Protein 1QR0 (pdb70)

Radius of gyration: 18.94 Å; Cα contacts (8 Å, |Δi|>4): 381; chains: 1; bounding box: 32×64×42 Å

InterPro domains:
  IPR004568 Phosphopantetheine-protein transferase domain [TIGR00556] (101-224)
  IPR008278 4'-phosphopantetheinyl transferase domain [PF01648] (103-205)
  IPR037143 4'-phosphopantetheinyl transferase domain superfamily [G3DSA:3.90.470.20] (15-219)
  IPR037143 4'-phosphopantetheinyl transferase domain superfamily [G3DSA:3.90.470.20] (104-206)
  IPR037143 4'-phosphopantetheinyl transferase domain superfamily [SSF56214] (1-96)
  IPR037143 4'-phosphopantetheinyl transferase domain superfamily [SSF56214] (102-223)
  IPR050559 Phosphopantetheinyl Transferase Superfamily [PTHR12215] (10-209)
  IPR055066 4'-phosphopantetheinyl transferase, N-terminal [PF22624] (14-98)

Secondary structure (DSSP, 8-state):
-EEEEEE-SSPPPHHHHHHHHTTS-HHHHHHHHH-SSHHHHHHHHHHHHHHHHHHHHHTT--GGG---EE-TTS-EE-TT-TT-EEEEEEETTEEEEEEESS--EEEEEE-----HHHHSSSS-HHHHHHHHHS-HHHHHHHHHHHHHHHHHHHHHH-STTS--SS--EEEE-GGG-EEEE-S-TTS--EEEEE-S-TTEEEEEEESSS---SSPEE--HHHHH----

CATH classification: 3.90.470.20 (+1 more: 3.90.470.20)

B-factor: mean 29.22, std 15.48, range [8.04, 88.42]

Foldseek 3Di:
DAKAKEFCPDAQDPVLLVLLLVQDDPVLVVVLVPDPDNVVSRLSSVLLLVLLLVVCVVVVHFSSPFDWDADDLGQIDGVVCLQFEKEWEDEDRMIMMDTGSAQKFKYKYQFDDDDCVCLVVVADVVLNVVLVVDDPVCNRVSVQQVVRQSRRVQSRVSPHDDPPPVQWDWDADPPRDTDIDPRDPVQDKDKDWDDDDVSMTMMMIGSDPDDDPDHHYDYSVNSSDGND

Organism: Bacillus subtilis (strain 168) (NCBI:txid224308)

GO terms:
  GO:1900192 positive regulation of single-species biofilm formation (P, IMP)
  GO:0008897 holo-[acyl-carrier-protein] synthase activity (F, EXP)

Nearest PDB structures (foldseek):
  1qr0-assembly1_A  TM=1.004E+00  e=8.389E-51  Bacillus subtilis
  2cg5-assembly1_A  TM=8.225E-01  e=5.613E-16  Homo sapiens
  2c43-assembly1_A  TM=7.945E-01  e=7.626E-16  Homo sapiens
  2byd-assembly1_A  TM=7.833E-01  e=2.444E-15  Homo sapiens
  7r49-assembly3_C  TM=5.606E-01  e=2.341E-03  Lactiplantibacillus plantarum subsp. plantarum NC8

Structure (mmCIF, N/CA/C/O backbone):
data_1QR0
#
_entry.id   1QR0
#
_cell.length_a   65.3
_cell.length_b   65.3
_cell.length_c   150.3
_cell.angle_alpha   90
_cell.angle_beta   90
_cell.angle_gamma   90
#
_symmetry.space_group_name_H-M   'P 43 21 2'
#
loop_
_entity.id
_entity.type
_entity.pdbx_description
1 polymer "4'-PHOSPHOPANTETHEINYL TRANSFERASE SFP"
2 non-polymer 'MAGNESIUM ION'
3 non-polymer 'COENZYME A'
4 water water
#
loop_
_atom_site.group_PDB
_atom_site.id
_atom_site.type_symbol
_atom_site.label_atom_id
_atom_site.label_alt_id
_atom_site.label_comp_id
_atom_site.label_asym_id
_atom_site.label_entity_id
_atom_site.label_seq_id
_atom_site.pdbx_PDB_ins_code
_atom_site.Cartn_x
_atom_site.Cartn_y
_atom_site.Cartn_z
_atom_site.occupancy
_atom_site.B_iso_or_equiv
_atom_site.auth_seq_id
_atom_site.auth_comp_id
_atom_site.auth_asym_id
_atom_site.auth_atom_id
_atom_site.pdbx_PDB_model_num
ATOM 1 N N . MET A 1 1 ? 38.401 1.701 82.064 1.00 23.08 1 MET A N 1
ATOM 2 C CA . MET A 1 1 ? 37.692 1.526 80.771 1.00 21.43 1 MET A CA 1
ATOM 3 C C . MET A 1 1 ? 38.549 0.691 79.845 1.00 20.71 1 MET A C 1
ATOM 4 O O . MET A 1 1 ? 39.754 0.884 79.766 1.00 19.99 1 MET A O 1
ATOM 9 N N . LYS A 1 2 ? 37.927 -0.238 79.142 1.00 20.32 2 LYS A N 1
ATOM 10 C CA . LYS A 1 2 ? 38.661 -1.057 78.198 1.00 20.64 2 LYS A CA 1
ATOM 11 C C . LYS A 1 2 ? 37.731 -1.326 77.008 1.00 19.36 2 LYS A C 1
ATOM 12 O O . LYS A 1 2 ? 36.524 -1.451 77.173 1.00 18.98 2 LYS A O 1
ATOM 18 N N . ILE A 1 3 ? 38.301 -1.377 75.813 1.00 17.63 3 ILE A N 1
ATOM 19 C CA . ILE A 1 3 ? 37.545 -1.624 74.591 1.00 17.46 3 ILE A CA 1
ATOM 20 C C . ILE A 1 3 ? 38.097 -2.890 73.929 1.00 17.39 3 ILE A C 1
ATOM 21 O O . ILE A 1 3 ? 39.307 -3.020 73.742 1.00 17.26 3 ILE A O 1
ATOM 26 N N . TYR A 1 4 ? 37.232 -3.830 73.584 1.00 14.99 4 TYR A N 1
ATOM 27 C CA . TYR A 1 4 ? 37.697 -5.026 72.904 1.00 15.85 4 TYR A CA 1
ATOM 28 C C . TYR A 1 4 ? 37.049 -5.081 71.534 1.00 16.83 4 TYR A C 1
ATOM 29 O O . TYR A 1 4 ? 35.911 -4.649 71.370 1.00 17.42 4 TYR A O 1
ATOM 38 N N . GLY A 1 5 ? 37.759 -5.607 70.543 1.00 16.42 5 GLY A N 1
ATOM 39 C CA . GLY A 1 5 ? 37.163 -5.707 69.224 1.00 15.06 5 GLY A CA 1
ATOM 40 C C . GLY A 1 5 ? 37.369 -7.073 68.607 1.00 15.08 5 GLY A C 1
ATOM 41 O O . GLY A 1 5 ? 38.334 -7.762 68.927 1.00 14.94 5 GLY A O 1
ATOM 42 N N . ILE A 1 6 ? 36.440 -7.482 67.753 1.00 15.69 6 ILE A N 1
ATOM 43 C CA . ILE A 1 6 ? 36.556 -8.751 67.032 1.00 16.70 6 ILE A CA 1
ATOM 44 C C . ILE A 1 6 ? 36.400 -8.368 65.570 1.00 17.19 6 ILE A C 1
ATOM 45 O O . ILE A 1 6 ? 35.406 -7.735 65.197 1.00 16.74 6 ILE A O 1
ATOM 50 N N . TYR A 1 7 ? 37.395 -8.697 64.754 1.00 17.03 7 TYR A N 1
ATOM 51 C CA . TYR A 1 7 ? 37.307 -8.401 63.329 1.00 17.29 7 TYR A CA 1
ATOM 52 C C . TYR A 1 7 ? 37.126 -9.727 62.597 1.00 16.45 7 TYR A C 1
ATOM 53 O O . TYR A 1 7 ? 38.001 -10.601 62.623 1.00 17.49 7 TYR A O 1
ATOM 62 N N . MET A 1 8 ? 35.988 -9.872 61.945 1.00 16.21 8 MET A N 1
ATOM 63 C CA . MET A 1 8 ? 35.674 -11.107 61.254 1.00 18.75 8 MET A CA 1
ATOM 64 C C . MET A 1 8 ? 36.362 -11.185 59.903 1.00 19.78 8 MET A C 1
ATOM 65 O O . MET A 1 8 ? 35.765 -10.895 58.865 1.00 18.42 8 MET A O 1
ATOM 70 N N . ASP A 1 9 ? 37.634 -11.565 59.946 1.00 22.59 9 ASP A N 1
ATOM 71 C CA . ASP A 1 9 ? 38.458 -11.727 58.751 1.00 26.47 9 ASP A CA 1
ATOM 72 C C . ASP A 1 9 ? 37.937 -12.914 57.941 1.00 27.74 9 ASP A C 1
ATOM 73 O O . ASP A 1 9 ? 38.315 -13.091 56.786 1.00 30.99 9 ASP A O 1
ATOM 78 N N . ARG A 1 10 ? 37.067 -13.711 58.560 1.00 24.99 10 ARG A N 1
ATOM 79 C CA . ARG A 1 10 ? 36.443 -14.867 57.934 1.00 23.69 10 ARG A CA 1
ATOM 80 C C . ARG A 1 10 ? 35.209 -15.168 58.757 1.00 23.90 10 ARG A C 1
ATOM 81 O O . ARG A 1 10 ? 35.197 -14.908 59.953 1.00 24.24 10 ARG A O 1
ATOM 89 N N . PRO A 1 11 ? 34.142 -15.692 58.133 1.00 24.39 11 PRO A N 1
ATOM 90 C CA . PRO A 1 11 ? 32.926 -16.007 58.887 1.00 26.48 11 PRO A CA 1
ATOM 91 C C . PRO A 1 11 ? 33.174 -17.136 59.892 1.00 26.83 11 PRO A C 1
ATOM 92 O O . PRO A 1 11 ? 34.199 -17.814 59.837 1.00 28.83 11 PRO A O 1
ATOM 96 N N . LEU A 1 12 ? 32.242 -17.334 60.815 1.00 26.65 12 LEU A N 1
ATOM 97 C CA . LEU A 1 12 ? 32.385 -18.405 61.782 1.00 24.42 12 LEU A CA 1
ATOM 98 C C . LEU A 1 12 ? 32.135 -19.710 61.041 1.00 27.06 12 LEU A C 1
ATOM 99 O O . LEU A 1 12 ? 31.251 -19.770 60.189 1.00 26.08 12 LEU A O 1
ATOM 104 N N . SER A 1 13 ? 32.917 -20.743 61.347 1.0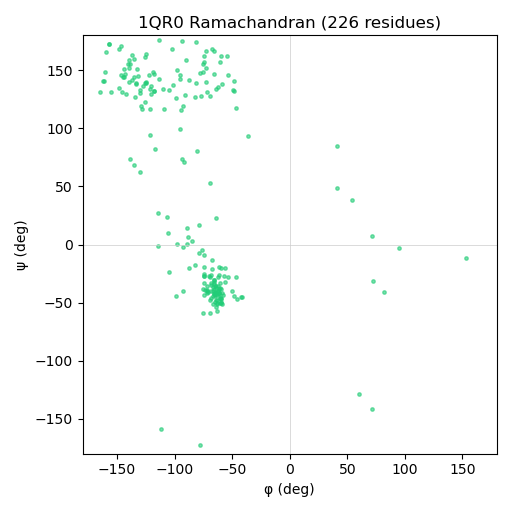0 28.22 13 SER A N 1
ATOM 105 C CA . SER A 1 13 ? 32.710 -22.052 60.731 1.00 31.24 13 SER A CA 1
ATOM 106 C C . SER A 1 13 ? 31.466 -22.706 61.356 1.00 34.43 13 SER A C 1
ATOM 107 O O . SER A 1 13 ? 31.006 -22.295 62.422 1.00 35.79 13 SER A O 1
ATOM 110 N N . GLN A 1 14 ? 30.918 -23.711 60.682 1.00 35.66 14 GLN A N 1
ATOM 111 C CA . GLN A 1 14 ? 29.738 -24.418 61.152 1.00 36.29 14 GLN A CA 1
ATOM 112 C C . GLN A 1 14 ? 29.880 -24.762 62.622 1.00 35.36 14 GLN A C 1
ATOM 113 O O . GLN A 1 14 ? 28.965 -24.544 63.415 1.00 33.50 14 GLN A O 1
ATOM 119 N N . GLU A 1 15 ? 31.048 -25.291 62.969 1.00 35.54 15 GLU A N 1
ATOM 120 C CA . GLU A 1 15 ? 31.365 -25.706 64.329 1.00 36.81 15 GLU A CA 1
ATOM 121 C C . GLU A 1 15 ? 31.576 -24.540 65.271 1.00 34.89 15 GLU A C 1
ATOM 122 O O . GLU A 1 15 ? 31.187 -24.597 66.433 1.00 34.90 15 GLU A O 1
ATOM 128 N N . GLU A 1 16 ? 32.226 -23.490 64.781 1.00 33.04 16 GLU A N 1
ATOM 129 C CA . GLU A 1 16 ? 32.483 -22.329 65.617 1.00 29.41 16 GLU A CA 1
ATOM 130 C C . GLU A 1 16 ? 31.169 -21.685 65.997 1.00 27.31 16 GLU A C 1
ATOM 131 O O . GLU A 1 16 ? 30.991 -21.294 67.138 1.00 29.03 16 GLU A O 1
ATOM 137 N N . ASN A 1 17 ? 30.242 -21.586 65.055 1.00 24.16 17 ASN A N 1
ATOM 138 C CA . ASN A 1 17 ? 28.953 -20.991 65.360 1.00 25.33 17 ASN A CA 1
ATOM 139 C C . ASN A 1 17 ? 28.131 -21.865 66.322 1.00 28.25 17 ASN A C 1
ATOM 140 O O . ASN A 1 17 ? 27.376 -21.347 67.143 1.00 26.72 17 ASN A O 1
ATOM 145 N N . GLU A 1 18 ? 28.277 -23.188 66.220 1.00 28.99 18 GLU A N 1
ATOM 146 C CA . GLU A 1 18 ? 27.547 -24.100 67.100 1.00 29.28 18 GLU A CA 1
ATOM 147 C C . GLU A 1 18 ? 28.121 -24.030 68.531 1.00 26.23 18 GLU A C 1
ATOM 148 O O . GLU A 1 18 ? 27.378 -24.009 69.514 1.00 25.28 18 GLU A O 1
ATOM 154 N N . ARG A 1 19 ? 29.445 -23.974 68.626 1.00 24.71 19 ARG A N 1
ATOM 155 C CA . ARG A 1 19 ? 30.149 -23.868 69.898 1.00 24.82 19 ARG A CA 1
ATOM 156 C C . ARG A 1 19 ? 29.755 -22.585 70.646 1.00 23.16 19 ARG A C 1
ATOM 157 O O . ARG A 1 19 ? 29.493 -22.604 71.836 1.00 23.43 19 ARG A O 1
ATOM 165 N N . PHE A 1 20 ? 29.730 -21.465 69.944 1.00 21.47 20 PHE A N 1
ATOM 166 C CA . PHE A 1 20 ? 29.374 -20.192 70.563 1.00 21.24 20 PHE A CA 1
ATOM 167 C C . PHE A 1 20 ? 27.891 -20.161 71.009 1.00 21.06 20 PHE A C 1
ATOM 168 O O . PHE A 1 20 ? 27.568 -19.643 72.077 1.00 18.55 20 PHE A O 1
ATOM 176 N N . MET A 1 21 ? 26.996 -20.715 70.191 1.00 20.05 21 MET A N 1
ATOM 177 C CA . MET A 1 21 ? 25.565 -20.733 70.503 1.00 20.46 21 MET A CA 1
ATOM 178 C C . MET A 1 21 ? 25.323 -21.427 71.841 1.00 21.12 21 MET A C 1
ATOM 179 O O . MET A 1 21 ? 24.366 -21.179 72.571 1.00 19.17 21 MET A O 1
ATOM 184 N N . THR A 1 22 ? 26.243 -22.312 72.142 1.00 23.15 22 THR A N 1
ATOM 185 C CA . THR A 1 22 ? 26.197 -23.090 73.347 1.00 24.60 22 THR A CA 1
ATOM 186 C C . THR A 1 22 ? 26.398 -22.279 74.617 1.00 24.94 22 THR A C 1
ATOM 187 O O . THR A 1 22 ? 25.989 -22.712 75.683 1.00 26.08 22 THR A O 1
ATOM 191 N N . PHE A 1 23 ? 27.005 -21.100 74.507 1.00 24.77 23 PHE A N 1
ATOM 192 C CA . PHE A 1 23 ? 27.260 -20.241 75.681 1.00 23.91 23 PHE A CA 1
ATOM 193 C C . PHE A 1 23 ? 26.133 -19.284 76.057 1.00 22.57 23 PHE A C 1
ATOM 194 O O . PHE A 1 23 ? 26.071 -18.793 77.190 1.00 23.54 23 PHE A O 1
ATOM 202 N N . ILE A 1 24 ? 25.250 -19.020 75.105 1.00 21.15 24 ILE A N 1
ATOM 203 C CA . ILE A 1 24 ? 24.190 -18.066 75.323 1.00 20.06 24 ILE A CA 1
ATOM 204 C C . ILE A 1 24 ? 22.891 -18.684 75.801 1.00 21.06 24 ILE A C 1
ATOM 205 O O . ILE A 1 24 ? 22.755 -19.904 75.912 1.00 22.95 24 ILE A O 1
ATOM 210 N N . SER A 1 25 ? 21.943 -17.814 76.107 1.00 20.84 25 SER A N 1
ATOM 211 C CA . SER A 1 25 ? 20.646 -18.217 76.603 1.00 21.94 25 SER A CA 1
ATOM 212 C C . SER A 1 25 ? 19.843 -18.821 75.479 1.00 22.88 25 SER A C 1
ATOM 213 O O . SER A 1 25 ? 20.224 -18.701 74.324 1.00 21.02 25 SER A O 1
ATOM 216 N N . PRO A 1 26 ? 18.727 -19.498 75.809 1.00 24.01 26 PRO A N 1
ATOM 217 C CA . PRO A 1 26 ? 17.868 -20.112 74.792 1.00 24.35 26 PRO A CA 1
ATOM 218 C C . PRO A 1 26 ? 17.190 -19.032 73.971 1.00 22.50 26 PRO A C 1
ATOM 219 O O . PRO A 1 26 ? 16.985 -19.182 72.773 1.00 23.60 26 PRO A O 1
ATOM 223 N N . GLU A 1 27 ? 16.865 -17.936 74.633 1.00 22.41 27 GLU A N 1
ATOM 224 C CA . GLU A 1 27 ? 16.201 -16.803 74.007 1.00 24.60 27 GLU A CA 1
ATOM 225 C C . GLU A 1 27 ? 17.100 -16.129 72.977 1.00 23.95 27 GLU A C 1
ATOM 226 O O . GLU A 1 27 ? 16.637 -15.644 71.940 1.00 21.91 27 GLU A O 1
ATOM 232 N N . LYS A 1 28 ? 18.395 -16.119 73.258 1.00 23.91 28 LYS A N 1
ATOM 233 C CA . LYS A 1 28 ? 19.345 -15.509 72.353 1.00 23.77 28 LYS A CA 1
ATOM 234 C C . LYS A 1 28 ? 19.569 -16.385 71.151 1.00 22.54 28 LYS A C 1
ATOM 235 O O . LYS A 1 28 ? 19.712 -15.880 70.051 1.00 19.36 28 LYS A O 1
ATOM 241 N N . ARG A 1 29 ? 19.601 -17.698 71.360 1.00 22.15 29 ARG A N 1
ATOM 242 C CA . ARG A 1 29 ? 19.786 -18.623 70.248 1.00 21.68 29 ARG A CA 1
ATOM 243 C C . ARG A 1 29 ? 18.613 -18.478 69.275 1.00 21.32 29 ARG A C 1
ATOM 244 O O . ARG A 1 29 ? 18.803 -18.494 68.061 1.00 23.41 29 ARG A O 1
ATOM 252 N N . GLU A 1 30 ? 17.407 -18.317 69.809 1.00 21.06 30 GLU A N 1
ATOM 253 C CA . GLU A 1 30 ? 16.223 -18.161 68.977 1.00 21.40 30 GLU A CA 1
ATOM 254 C C . GLU A 1 30 ? 16.336 -16.886 68.177 1.00 21.29 30 GLU A C 1
ATOM 255 O O . GLU A 1 30 ? 16.111 -16.882 66.977 1.00 19.73 30 GLU A O 1
ATOM 261 N N . LYS A 1 31 ? 16.687 -15.793 68.839 1.00 22.28 31 LYS A N 1
ATOM 262 C CA . LYS A 1 31 ? 16.839 -14.537 68.126 1.00 22.85 31 LYS A CA 1
ATOM 263 C C . LYS A 1 31 ? 17.896 -14.674 67.027 1.00 21.39 31 LYS A C 1
ATOM 264 O O . LYS A 1 31 ? 17.710 -14.169 65.925 1.00 19.86 31 LYS A O 1
ATOM 270 N N . CYS A 1 32 ? 18.997 -15.355 67.333 1.00 18.91 32 CYS A N 1
ATOM 271 C CA . CYS A 1 32 ? 20.069 -15.565 66.368 1.00 19.30 32 CYS A CA 1
ATOM 272 C C . CYS A 1 32 ? 19.565 -16.418 65.210 1.00 20.82 32 CYS A C 1
ATOM 273 O O . CYS A 1 32 ? 19.898 -16.176 64.052 1.00 19.60 32 CYS A O 1
ATOM 276 N N . ARG A 1 33 ? 18.776 -17.432 65.535 1.00 21.54 33 ARG A N 1
ATOM 277 C CA . ARG A 1 33 ? 18.242 -18.335 64.522 1.00 23.06 33 ARG A CA 1
ATOM 278 C C . ARG A 1 33 ? 17.281 -17.628 63.603 1.00 22.04 33 ARG A C 1
ATOM 279 O O . ARG A 1 33 ? 17.161 -17.978 62.434 1.00 24.98 33 ARG A O 1
ATOM 287 N N . ARG A 1 34 ? 16.601 -16.627 64.136 1.00 19.36 34 ARG A N 1
ATOM 288 C CA . ARG A 1 34 ? 15.613 -15.909 63.368 1.00 18.15 34 ARG A CA 1
ATOM 289 C C . ARG A 1 34 ? 16.106 -14.934 62.309 1.00 18.10 34 ARG A C 1
ATOM 290 O O . ARG A 1 34 ? 15.348 -14.575 61.405 1.00 17.88 34 ARG A O 1
ATOM 298 N N . PHE A 1 35 ? 17.355 -14.499 62.392 1.00 17.33 35 PHE A N 1
ATOM 299 C CA . PHE A 1 35 ? 17.859 -13.556 61.395 1.00 18.55 35 PHE A CA 1
ATOM 300 C C . PHE A 1 35 ? 17.854 -14.135 59.971 1.00 20.34 35 PHE A C 1
ATOM 301 O O . PHE A 1 35 ? 18.261 -15.280 59.746 1.00 22.04 35 PHE A O 1
ATOM 309 N N . TYR A 1 36 ? 17.401 -13.339 59.009 1.00 20.01 36 TYR A N 1
ATOM 310 C CA . TYR A 1 36 ? 17.385 -13.794 57.637 1.00 20.96 36 TYR A CA 1
ATOM 311 C C . TYR A 1 36 ? 18.809 -14.043 57.180 1.00 20.35 36 TYR A C 1
ATOM 312 O O . TYR A 1 36 ? 19.092 -15.053 56.545 1.00 19.65 36 TYR A O 1
ATOM 321 N N . HIS A 1 37 ? 19.705 -13.118 57.522 1.00 19.77 37 HIS A N 1
ATOM 322 C CA . HIS A 1 37 ? 21.109 -13.227 57.144 1.00 19.98 37 HIS A CA 1
ATOM 323 C C . HIS A 1 37 ? 21.995 -13.766 58.238 1.00 20.41 37 HIS A C 1
ATOM 324 O O . HIS A 1 37 ? 22.017 -13.224 59.341 1.00 21.19 37 HIS A O 1
ATOM 331 N N . LYS A 1 38 ? 22.741 -14.817 57.919 1.00 20.04 38 LYS A N 1
ATOM 332 C CA . LYS A 1 38 ? 23.662 -15.430 58.865 1.00 21.73 38 LYS A CA 1
ATOM 333 C C . LYS A 1 38 ? 24.689 -14.425 59.431 1.00 21.41 38 LYS A C 1
ATOM 334 O O . LYS A 1 38 ? 25.094 -14.561 60.582 1.00 19.50 38 LYS A O 1
ATOM 340 N N . GLU A 1 39 ? 25.111 -13.423 58.656 1.00 19.02 39 GLU A N 1
ATOM 341 C CA . GLU A 1 39 ? 26.094 -12.477 59.199 1.00 22.64 39 GLU A CA 1
ATOM 342 C C . GLU A 1 39 ? 25.515 -11.591 60.335 1.00 20.31 39 GLU A C 1
ATOM 343 O O . GLU A 1 39 ? 26.262 -11.132 61.197 1.00 17.30 39 GLU A O 1
ATOM 349 N N . ASP A 1 40 ? 24.194 -11.370 60.334 1.00 19.24 40 ASP A N 1
ATOM 350 C CA . ASP A 1 40 ? 23.531 -10.620 61.400 1.00 16.83 40 ASP A CA 1
ATOM 351 C C . ASP A 1 40 ? 23.528 -11.519 62.638 1.00 17.46 40 ASP A C 1
ATOM 352 O O . ASP A 1 40 ? 23.739 -11.044 63.752 1.00 14.53 40 ASP A O 1
ATOM 357 N N . ALA A 1 41 ? 23.285 -12.816 62.440 1.00 15.49 41 ALA A N 1
ATOM 358 C CA . ALA A 1 41 ? 23.292 -13.774 63.553 1.00 17.80 41 ALA A CA 1
ATOM 359 C C . ALA A 1 41 ? 24.699 -13.868 64.147 1.00 18.14 41 ALA A C 1
ATOM 360 O O . ALA A 1 41 ? 24.881 -13.875 65.360 1.00 18.94 41 ALA A O 1
ATOM 362 N N . HIS A 1 42 ? 25.700 -13.951 63.278 1.00 19.38 42 HIS A N 1
ATOM 363 C CA . HIS A 1 42 ? 27.094 -14.036 63.703 1.00 17.42 42 HIS A CA 1
ATOM 364 C C . HIS A 1 42 ? 27.521 -12.792 64.495 1.00 16.00 42 HIS A C 1
ATOM 365 O O . HIS A 1 42 ? 28.263 -12.912 65.463 1.00 16.10 42 HIS A O 1
ATOM 372 N N . ARG A 1 43 ? 27.061 -11.606 64.094 1.00 15.38 43 ARG A N 1
ATOM 373 C CA . ARG A 1 43 ? 27.407 -10.367 64.811 1.00 17.20 43 ARG A CA 1
ATOM 374 C C . ARG A 1 43 ? 26.755 -10.328 66.219 1.00 17.27 43 ARG A C 1
ATOM 375 O O . ARG A 1 43 ? 27.418 -10.008 67.225 1.00 15.30 43 ARG A O 1
ATOM 383 N N . THR A 1 44 ? 25.469 -10.673 66.289 1.00 15.38 44 THR A N 1
ATOM 384 C CA . THR A 1 44 ? 24.752 -10.681 67.554 1.00 15.05 44 THR A CA 1
ATOM 385 C C . THR A 1 44 ? 25.366 -11.739 68.450 1.00 16.11 44 THR A C 1
ATOM 386 O O . THR A 1 44 ? 25.590 -11.511 69.641 1.00 15.55 44 THR A O 1
ATOM 390 N N . LEU A 1 45 ? 25.660 -12.899 67.874 1.00 16.25 45 LEU A N 1
ATOM 391 C CA . LEU A 1 45 ? 26.259 -13.999 68.637 1.00 17.23 45 LEU A CA 1
ATOM 392 C C . LEU A 1 45 ? 27.604 -13.622 69.249 1.00 15.52 45 LEU A C 1
ATOM 393 O O . LEU A 1 45 ? 27.823 -13.840 70.435 1.00 14.37 45 LEU A O 1
ATOM 398 N N . LEU A 1 46 ? 28.503 -13.071 68.438 1.00 14.59 46 LEU A N 1
ATOM 399 C CA . LEU A 1 46 ? 29.841 -12.675 68.911 1.00 15.69 46 LEU A CA 1
ATOM 400 C C . LEU A 1 46 ? 29.780 -11.516 69.910 1.00 15.61 46 LEU A C 1
ATOM 401 O O . LEU A 1 46 ? 30.567 -11.470 70.865 1.00 15.22 46 LEU A O 1
ATOM 406 N N . GLY A 1 47 ? 28.857 -10.583 69.699 1.00 14.95 47 GLY A N 1
ATOM 407 C CA . GLY A 1 47 ? 28.735 -9.488 70.638 1.00 15.40 47 GLY A CA 1
ATOM 408 C C . GLY A 1 47 ? 28.365 -10.047 72.010 1.00 17.95 47 GLY A C 1
ATOM 409 O O . GLY A 1 47 ? 28.894 -9.616 73.028 1.00 17.64 47 GLY A O 1
ATOM 410 N N . ASP A 1 48 ? 27.449 -11.012 72.034 1.00 17.18 48 ASP A N 1
ATOM 411 C CA . ASP A 1 48 ? 27.014 -11.645 73.281 1.00 17.81 48 ASP A CA 1
ATOM 412 C C . ASP A 1 48 ? 28.196 -12.415 73.932 1.00 17.90 48 ASP A C 1
ATOM 413 O O . ASP A 1 48 ? 28.502 -12.213 75.116 1.00 16.20 48 ASP A O 1
ATOM 418 N N . VAL A 1 49 ? 28.887 -13.252 73.156 1.00 15.56 49 VAL A N 1
ATOM 419 C CA . VAL A 1 49 ? 30.022 -14.011 73.670 1.00 14.87 49 VAL A CA 1
ATOM 420 C C . VAL A 1 49 ? 31.208 -13.141 74.123 1.00 15.14 49 VAL A C 1
ATOM 421 O O . VAL A 1 49 ? 31.887 -13.495 75.075 1.00 17.43 49 VAL A O 1
ATOM 425 N N . LEU A 1 50 ? 31.480 -12.030 73.439 1.00 15.80 50 LEU A N 1
ATOM 426 C CA . LEU A 1 50 ? 32.558 -11.109 73.848 1.00 15.50 50 LEU A CA 1
ATOM 427 C C . LEU A 1 50 ? 32.256 -10.574 75.289 1.00 15.17 50 LEU A C 1
ATOM 428 O O . LEU A 1 50 ? 33.118 -10.598 76.170 1.00 15.13 50 LEU A O 1
ATOM 433 N N . VAL A 1 51 ? 31.037 -10.077 75.511 1.00 14.36 51 VAL A N 1
ATOM 434 C CA . VAL A 1 51 ? 30.624 -9.575 76.828 1.00 15.05 51 VAL A CA 1
ATOM 435 C C . VAL A 1 51 ? 30.726 -10.693 77.879 1.00 16.81 51 VAL A C 1
ATOM 436 O O . VAL A 1 51 ? 31.254 -10.474 78.973 1.00 18.64 51 VAL A O 1
ATOM 440 N N . ARG A 1 52 ? 30.222 -11.887 77.562 1.00 17.55 52 ARG A N 1
ATOM 441 C CA . ARG A 1 52 ? 30.309 -13.018 78.494 1.00 15.72 52 ARG A CA 1
ATOM 442 C C . ARG A 1 52 ? 31.760 -13.351 78.829 1.00 18.60 52 ARG A C 1
ATOM 443 O O . ARG A 1 52 ? 32.128 -13.566 79.986 1.00 18.20 52 ARG A O 1
ATOM 451 N N . SER A 1 53 ? 32.584 -13.397 77.796 1.00 18.05 53 SER A N 1
ATOM 452 C CA . SER A 1 53 ? 33.981 -13.690 77.953 1.00 18.22 53 SER A CA 1
ATOM 453 C C . SER A 1 53 ? 34.698 -12.620 78.801 1.00 19.86 53 SER A C 1
ATOM 454 O O . SER A 1 53 ? 35.375 -12.954 79.777 1.00 20.66 53 SER A O 1
ATOM 457 N N . VAL A 1 54 ? 34.538 -11.342 78.456 1.00 18.63 54 VAL A N 1
ATOM 458 C CA . VAL A 1 54 ? 35.205 -10.261 79.197 1.00 19.16 54 VAL A CA 1
ATOM 459 C C . VAL A 1 54 ? 34.778 -10.137 80.660 1.00 18.97 54 VAL A C 1
ATOM 460 O O . VAL A 1 54 ? 35.618 -10.086 81.555 1.00 19.31 54 VAL A O 1
ATOM 464 N N . ILE A 1 55 ? 33.476 -10.099 80.907 1.00 19.37 55 ILE A N 1
ATOM 465 C CA . ILE A 1 55 ? 32.990 -9.931 82.264 1.00 20.26 55 ILE A CA 1
ATOM 466 C C . ILE A 1 55 ? 33.140 -11.174 83.152 1.00 22.79 55 ILE A C 1
ATOM 467 O O . ILE A 1 55 ? 33.502 -11.058 84.334 1.00 23.03 55 ILE A O 1
ATOM 472 N N . SER A 1 56 ? 32.897 -12.360 82.599 1.00 24.02 56 SER A N 1
ATOM 473 C CA . SER A 1 56 ? 33.044 -13.584 83.392 1.00 25.50 56 SER A CA 1
ATOM 474 C C . SER A 1 56 ? 34.496 -13.721 83.853 1.00 26.99 56 SER A C 1
ATOM 475 O O . SER A 1 56 ? 34.760 -14.079 84.992 1.00 27.56 56 SER A O 1
ATOM 478 N N . ARG A 1 57 ? 35.437 -13.425 82.964 1.00 28.67 57 ARG A N 1
ATOM 479 C CA . ARG A 1 57 ? 36.851 -13.506 83.301 1.00 28.69 57 ARG A CA 1
ATOM 480 C C . ARG A 1 57 ? 37.162 -12.510 84.430 1.00 27.73 57 ARG A C 1
ATOM 481 O O . ARG A 1 57 ? 37.916 -12.805 85.359 1.00 26.67 57 ARG A O 1
ATOM 489 N N . GLN A 1 58 ? 36.556 -11.334 84.356 1.00 25.85 58 GLN A N 1
ATOM 490 C CA . GLN A 1 58 ? 36.762 -10.308 85.370 1.00 26.26 58 GLN A CA 1
ATOM 491 C C . GLN A 1 58 ? 36.331 -10.790 86.761 1.00 24.99 58 GLN A C 1
ATOM 492 O O . GLN A 1 58 ? 36.915 -10.417 87.773 1.00 23.73 58 GLN A O 1
ATOM 498 N N . TYR A 1 59 ? 35.303 -11.621 86.818 1.00 24.50 59 TYR A N 1
ATOM 499 C CA . TYR A 1 59 ? 34.817 -12.113 88.099 1.00 23.34 59 TYR A CA 1
ATOM 500 C C . TYR A 1 59 ? 35.012 -13.596 88.250 1.00 23.22 59 TYR A C 1
ATOM 501 O O . TYR A 1 59 ? 34.265 -14.238 88.963 1.00 23.61 59 TYR A O 1
ATOM 510 N N . GLN A 1 60 ? 36.012 -14.130 87.563 1.00 24.90 60 GLN A N 1
ATOM 511 C CA . GLN A 1 60 ? 36.333 -15.549 87.599 1.00 27.96 60 GLN A CA 1
ATOM 512 C C . GLN A 1 60 ? 35.101 -16.456 87.568 1.00 28.80 60 GLN A C 1
ATOM 513 O O . GLN A 1 60 ? 34.962 -17.392 88.369 1.00 28.02 60 GLN A O 1
ATOM 519 N N . LEU A 1 61 ? 34.216 -16.157 86.620 1.00 26.54 61 LEU A N 1
ATOM 520 C CA . LEU A 1 61 ? 32.989 -16.895 86.394 1.00 25.00 61 LEU A CA 1
ATOM 521 C C . LEU A 1 61 ? 33.143 -17.545 85.040 1.00 26.90 61 LEU A C 1
ATOM 522 O O . LEU A 1 61 ? 34.132 -17.312 84.339 1.00 26.20 61 LEU A O 1
ATOM 527 N N . ASP A 1 62 ? 32.155 -18.352 84.674 1.00 28.40 62 ASP A N 1
ATOM 528 C CA . ASP A 1 62 ? 32.144 -19.041 83.396 1.00 29.19 62 ASP A CA 1
ATOM 529 C C . ASP A 1 62 ? 31.207 -18.287 82.477 1.00 27.15 62 ASP A C 1
ATOM 530 O O . ASP A 1 62 ? 30.123 -17.895 82.890 1.00 27.51 62 ASP A O 1
ATOM 535 N N . LYS A 1 63 ? 31.627 -18.103 81.234 1.00 26.11 63 LYS A N 1
ATOM 536 C CA . LYS A 1 63 ? 30.831 -17.400 80.242 1.00 26.14 63 LYS A CA 1
ATOM 537 C C . LYS A 1 63 ? 29.361 -17.816 80.308 1.00 25.11 63 LYS A C 1
ATOM 538 O O . LYS A 1 63 ? 28.468 -16.975 80.276 1.00 26.20 63 LYS A O 1
ATOM 544 N N . SER A 1 64 ? 29.119 -19.117 80.409 1.00 24.20 64 SER A N 1
ATOM 545 C CA . SER A 1 64 ? 27.763 -19.653 80.456 1.00 26.09 64 SER A CA 1
ATOM 546 C C . SER A 1 64 ? 26.975 -19.163 81.651 1.00 26.29 64 SER A C 1
ATOM 547 O O . SER A 1 64 ? 25.746 -19.119 81.621 1.00 26.77 64 SER A O 1
ATOM 550 N N . ASP A 1 65 ? 27.696 -18.819 82.708 1.00 26.72 65 ASP A N 1
ATOM 551 C CA . ASP A 1 65 ? 27.107 -18.351 83.950 1.00 27.38 65 ASP A CA 1
ATOM 552 C C . ASP A 1 65 ? 26.352 -17.052 83.870 1.00 26.30 65 ASP A C 1
ATOM 553 O O . ASP A 1 65 ? 25.304 -16.899 84.495 1.00 28.11 65 ASP A O 1
ATOM 558 N N . ILE A 1 66 ? 26.912 -16.098 83.144 1.00 23.69 66 ILE A N 1
ATOM 559 C CA . ILE A 1 66 ? 26.311 -14.778 83.014 1.00 22.98 66 ILE A CA 1
ATOM 560 C C . ILE A 1 66 ? 24.827 -14.838 82.679 1.00 22.86 66 ILE A C 1
ATOM 561 O O . ILE A 1 66 ? 24.390 -15.689 81.895 1.00 23.80 66 ILE A O 1
ATOM 566 N N . ARG A 1 67 ? 24.051 -13.945 83.283 1.00 20.35 67 ARG A N 1
ATOM 567 C CA . ARG A 1 67 ? 22.624 -13.883 83.008 1.00 20.75 67 ARG A CA 1
ATOM 568 C C . ARG A 1 67 ? 22.307 -12.447 82.656 1.00 21.27 67 ARG A C 1
ATOM 569 O O . ARG A 1 67 ? 22.471 -11.548 83.488 1.00 22.22 67 ARG A O 1
ATOM 577 N N . PHE A 1 68 ? 21.858 -12.228 81.427 1.00 18.47 68 PHE A N 1
ATOM 578 C CA . PHE A 1 68 ? 21.532 -10.879 80.974 1.00 19.04 68 PHE A CA 1
ATOM 579 C C . PHE A 1 68 ? 20.117 -10.456 81.220 1.00 19.79 68 PHE A C 1
ATOM 580 O O . PHE A 1 68 ? 19.223 -11.270 81.387 1.00 21.24 68 PHE A O 1
ATOM 588 N N . SER A 1 69 ? 19.926 -9.154 81.225 1.00 20.21 69 SER A N 1
ATOM 589 C CA . SER A 1 69 ? 18.607 -8.588 81.365 1.00 22.93 69 SER A CA 1
ATOM 590 C C . SER A 1 69 ? 18.586 -7.295 80.579 1.00 24.03 69 SER A C 1
ATOM 591 O O . SER A 1 69 ? 19.619 -6.800 80.141 1.00 21.79 69 SER A O 1
ATOM 594 N N . THR A 1 70 ? 17.389 -6.765 80.401 1.00 28.20 70 THR A N 1
ATOM 595 C CA . THR A 1 70 ? 17.191 -5.538 79.664 1.00 33.87 70 THR A CA 1
ATOM 596 C C . THR A 1 70 ? 16.602 -4.474 80.558 1.00 36.73 70 THR A C 1
ATOM 597 O O . THR A 1 70 ? 15.636 -4.717 81.275 1.00 40.82 70 THR A O 1
ATOM 601 N N . GLN A 1 71 ? 17.186 -3.291 80.512 1.00 38.80 71 GLN A N 1
ATOM 602 C CA . GLN A 1 71 ? 16.689 -2.190 81.314 1.00 41.44 71 GLN A CA 1
ATOM 603 C C . GLN A 1 71 ? 15.436 -1.620 80.640 1.00 42.62 71 GLN A C 1
ATOM 604 O O . GLN A 1 71 ? 14.947 -2.198 79.660 1.00 41.19 71 GLN A O 1
ATOM 610 N N . GLU A 1 72 ? 14.919 -0.501 81.159 1.00 45.29 72 GLU A N 1
ATOM 611 C CA . GLU A 1 72 ? 13.694 0.122 80.627 1.00 45.63 72 GLU A CA 1
ATOM 612 C C . GLU A 1 72 ? 13.611 0.331 79.113 1.00 44.01 72 GLU A C 1
ATOM 613 O O . GLU A 1 72 ? 12.571 0.059 78.511 1.00 43.82 72 GLU A O 1
ATOM 619 N N . TYR A 1 73 ? 14.674 0.811 78.475 1.00 40.68 73 TYR A N 1
ATOM 620 C CA . TYR A 1 73 ? 14.574 1.020 77.035 1.00 37.27 73 TYR A CA 1
ATOM 621 C C . TYR A 1 73 ? 15.316 0.028 76.172 1.00 33.06 73 TYR A C 1
ATOM 622 O O . TYR A 1 73 ? 15.657 0.315 75.026 1.00 31.84 73 TYR A O 1
ATOM 631 N N . GLY A 1 74 ? 15.551 -1.148 76.736 1.00 29.60 74 GLY A N 1
ATOM 632 C CA . GLY A 1 74 ? 16.223 -2.201 76.009 1.00 27.33 74 GLY A CA 1
ATOM 633 C C . GLY A 1 74 ? 17.722 -2.328 76.184 1.00 25.52 74 GLY A C 1
ATOM 634 O O . GLY A 1 74 ? 18.307 -3.245 75.609 1.00 23.84 74 GLY A O 1
ATOM 635 N N . LYS A 1 75 ? 18.360 -1.440 76.946 1.00 22.22 75 LYS A N 1
ATOM 636 C CA . LYS A 1 75 ? 19.801 -1.580 77.098 1.00 19.68 75 LYS A CA 1
ATOM 637 C C . LYS A 1 75 ? 20.152 -2.812 77.927 1.00 20.03 75 LYS A C 1
ATOM 638 O O . LYS A 1 75 ? 19.623 -3.032 79.020 1.00 18.95 75 LYS A O 1
ATOM 644 N N . PRO A 1 76 ? 21.038 -3.663 77.397 1.00 20.47 76 PRO A N 1
ATOM 645 C CA . PRO A 1 76 ? 21.407 -4.862 78.157 1.00 18.95 76 PRO A CA 1
ATOM 646 C C . PRO A 1 76 ? 22.281 -4.540 79.339 1.00 16.54 76 PRO A C 1
ATOM 647 O O . PRO A 1 76 ? 23.015 -3.560 79.341 1.00 13.89 76 PRO A O 1
ATOM 651 N N . CYS A 1 77 ? 22.181 -5.391 80.345 1.00 18.72 77 CYS A N 1
ATOM 652 C CA . CYS A 1 77 ? 22.983 -5.272 81.552 1.00 19.67 77 CYS A CA 1
ATOM 653 C C . CYS A 1 77 ? 23.029 -6.666 82.168 1.00 19.92 77 CYS A C 1
ATOM 654 O O . CYS A 1 77 ? 22.359 -7.588 81.691 1.00 18.74 77 CYS A O 1
ATOM 657 N N . ILE A 1 78 ? 23.837 -6.822 83.210 1.00 20.31 78 ILE A N 1
ATOM 658 C CA . ILE A 1 78 ? 23.931 -8.090 83.925 1.00 20.19 78 ILE A CA 1
ATOM 659 C C . ILE A 1 78 ? 23.535 -7.721 85.363 1.00 21.93 78 ILE A C 1
ATOM 660 O O . ILE A 1 78 ? 24.363 -7.264 86.159 1.00 21.87 78 ILE A O 1
ATOM 665 N N . PRO A 1 79 ? 22.251 -7.883 85.700 1.00 21.30 79 PRO A N 1
ATOM 666 C CA . PRO A 1 79 ? 21.691 -7.580 87.021 1.00 22.85 79 PRO A CA 1
ATOM 667 C C . PRO A 1 79 ? 22.542 -7.987 88.248 1.00 24.33 79 PRO A C 1
ATOM 668 O O . PRO A 1 79 ? 22.696 -7.203 89.199 1.00 23.22 79 PRO A O 1
ATOM 672 N N . ASP A 1 80 ? 23.093 -9.203 88.225 1.00 23.66 80 ASP A N 1
ATOM 673 C CA . ASP A 1 80 ? 23.921 -9.698 89.321 1.00 23.19 80 ASP A CA 1
ATOM 674 C C . ASP A 1 80 ? 25.332 -9.131 89.365 1.00 22.90 80 ASP A C 1
ATOM 675 O O . ASP A 1 80 ? 26.087 -9.446 90.282 1.00 22.17 80 ASP A O 1
ATOM 680 N N 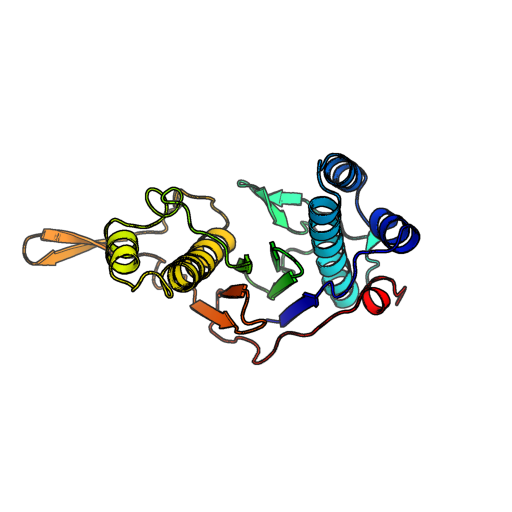. LEU A 1 81 ? 25.699 -8.328 88.366 1.00 21.46 81 LEU A N 1
ATOM 681 C CA . LEU A 1 81 ? 27.026 -7.700 88.314 1.00 20.50 81 LEU A CA 1
ATOM 682 C C . LEU A 1 81 ? 26.779 -6.231 87.906 1.00 20.58 81 LEU A C 1
ATOM 683 O O . LEU A 1 81 ? 27.175 -5.790 86.827 1.00 20.60 81 LEU A O 1
ATOM 688 N N . PRO A 1 82 ? 26.162 -5.445 88.807 1.00 18.95 82 PRO A N 1
ATOM 689 C CA . PRO A 1 82 ? 25.795 -4.030 88.650 1.00 17.19 82 PRO A CA 1
ATOM 690 C C . PRO A 1 82 ? 26.877 -3.052 88.249 1.00 16.39 82 PRO A C 1
ATOM 691 O O . PRO A 1 82 ? 26.595 -2.033 87.637 1.00 17.43 82 PRO A O 1
ATOM 695 N N . ASP A 1 83 ? 28.115 -3.346 88.591 1.00 17.90 83 ASP A N 1
ATOM 696 C CA . ASP A 1 83 ? 29.198 -2.444 88.253 1.00 16.92 83 ASP A CA 1
ATOM 697 C C . ASP A 1 83 ? 29.946 -2.848 87.003 1.00 15.70 83 ASP A C 1
ATOM 698 O O . ASP A 1 83 ? 30.883 -2.167 86.617 1.00 16.08 83 ASP A O 1
ATOM 703 N N . ALA A 1 84 ? 29.539 -3.948 86.369 1.00 15.92 84 ALA A N 1
ATOM 704 C CA . ALA A 1 84 ? 30.173 -4.404 85.122 1.00 16.14 84 ALA A CA 1
ATOM 705 C C . ALA A 1 84 ? 29.364 -3.826 83.962 1.00 16.11 84 ALA A C 1
ATOM 706 O O . ALA A 1 84 ? 28.601 -4.537 83.309 1.00 15.95 84 ALA A O 1
ATOM 708 N N . HIS A 1 85 ? 29.504 -2.527 83.733 1.00 13.91 85 HIS A N 1
ATOM 709 C CA . HIS A 1 85 ? 28.768 -1.883 82.670 1.00 13.87 85 HIS A CA 1
ATOM 710 C C . HIS A 1 85 ? 29.409 -2.171 81.331 1.00 13.65 85 HIS A C 1
ATOM 711 O O . HIS A 1 85 ? 30.627 -2.314 81.228 1.00 13.84 85 HIS A O 1
ATOM 718 N N . PHE A 1 86 ? 28.585 -2.252 80.295 1.00 12.92 86 PHE A N 1
ATOM 719 C CA . PHE A 1 86 ? 29.115 -2.516 78.970 1.00 12.07 86 PHE A CA 1
ATOM 720 C C . PHE A 1 86 ? 28.170 -2.021 77.892 1.00 13.76 86 PHE A C 1
ATOM 721 O O . PHE A 1 86 ? 27.058 -1.562 78.167 1.00 14.08 86 PHE A O 1
ATOM 729 N N . ASN A 1 87 ? 28.655 -2.081 76.657 1.00 15.20 87 ASN A N 1
ATOM 730 C CA . ASN A 1 87 ? 27.850 -1.740 75.504 1.00 13.63 87 ASN A CA 1
ATOM 731 C C . ASN A 1 87 ? 28.522 -2.345 74.298 1.00 14.55 87 ASN A C 1
ATOM 732 O O . ASN A 1 87 ? 29.749 -2.365 74.198 1.00 14.45 87 ASN A O 1
ATOM 737 N N . ILE A 1 88 ? 27.690 -2.855 73.395 1.00 15.44 88 ILE A N 1
ATOM 738 C CA . ILE A 1 88 ? 28.138 -3.511 72.171 1.00 13.74 88 ILE A CA 1
ATOM 739 C C . ILE A 1 88 ? 27.617 -2.769 70.934 1.00 13.90 88 ILE A C 1
ATOM 740 O O . ILE A 1 88 ? 26.552 -2.158 70.969 1.00 12.66 88 ILE A O 1
ATOM 745 N N . SER A 1 89 ? 28.399 -2.809 69.858 1.00 12.81 89 SER A N 1
ATOM 746 C CA . SER A 1 89 ? 27.981 -2.269 68.580 1.00 12.05 89 SER A CA 1
ATOM 747 C C . SER A 1 89 ? 28.607 -3.237 67.594 1.00 11.60 89 SER A C 1
ATOM 748 O O . SER A 1 89 ? 29.686 -3.765 67.843 1.00 12.77 89 SER A O 1
ATOM 751 N N . HIS A 1 90 ? 27.920 -3.512 66.495 1.00 13.09 90 HIS A N 1
ATOM 752 C CA . HIS A 1 90 ? 28.474 -4.412 65.487 1.00 13.71 90 HIS A CA 1
ATOM 753 C C . HIS A 1 90 ? 27.974 -3.984 64.144 1.00 14.51 90 HIS A C 1
ATOM 754 O O . HIS A 1 90 ? 26.789 -3.687 63.981 1.00 14.94 90 HIS A O 1
ATOM 761 N N . SER A 1 91 ? 28.896 -3.947 63.189 1.00 14.47 91 SER A N 1
ATOM 762 C CA . SER A 1 91 ? 28.584 -3.539 61.829 1.00 13.90 91 SER A CA 1
ATOM 763 C C . SER A 1 91 ? 29.597 -4.158 60.882 1.00 14.52 91 SER A C 1
ATOM 764 O O . SER A 1 91 ? 30.792 -4.090 61.117 1.00 12.62 91 SER A O 1
ATOM 767 N N . GLY A 1 92 ? 29.109 -4.780 59.814 1.00 15.73 92 GLY A N 1
ATOM 768 C CA . GLY A 1 92 ? 30.011 -5.379 58.854 1.00 13.96 92 GLY A CA 1
ATOM 769 C C . GLY A 1 92 ? 30.843 -6.423 59.526 1.00 13.09 92 GLY A C 1
ATOM 770 O O . GLY A 1 92 ? 30.311 -7.299 60.197 1.00 15.94 92 GLY A O 1
ATOM 771 N N . ARG A 1 93 ? 32.156 -6.333 59.358 1.00 14.30 93 ARG A N 1
ATOM 772 C CA . ARG A 1 93 ? 33.060 -7.308 59.948 1.00 14.73 93 ARG A CA 1
ATOM 773 C C . ARG A 1 93 ? 33.484 -6.932 61.349 1.00 15.36 93 ARG A C 1
ATOM 774 O O . ARG A 1 93 ? 34.347 -7.588 61.932 1.00 15.98 93 ARG A O 1
ATOM 782 N N . TRP A 1 94 ? 32.902 -5.871 61.901 1.00 16.64 94 TRP A N 1
ATOM 783 C CA . TRP A 1 94 ? 33.320 -5.459 63.232 1.00 14.95 94 TRP A CA 1
ATOM 784 C C . TRP A 1 94 ? 32.314 -5.681 64.326 1.00 14.38 94 TRP A C 1
ATOM 785 O O . TRP A 1 94 ? 31.139 -5.379 64.178 1.00 15.24 94 TRP A O 1
ATOM 796 N N . VAL A 1 95 ? 32.798 -6.229 65.429 1.00 16.68 95 VAL A N 1
ATOM 797 C CA . VAL A 1 95 ? 31.977 -6.430 66.619 1.00 17.55 95 VAL A CA 1
ATOM 798 C C . VAL A 1 95 ? 32.887 -5.787 67.670 1.00 17.82 95 VAL A C 1
ATOM 799 O O . VAL A 1 95 ? 34.040 -6.226 67.868 1.00 17.01 95 VAL A O 1
ATOM 803 N N . ILE A 1 96 ? 32.387 -4.739 68.321 1.00 17.78 96 ILE A N 1
ATOM 804 C CA . ILE A 1 96 ? 33.184 -4.050 69.324 1.00 18.30 96 ILE A CA 1
ATOM 805 C C . ILE A 1 96 ? 32.426 -3.796 70.639 1.00 16.21 96 ILE A C 1
ATOM 806 O O . ILE A 1 96 ? 31.224 -3.571 70.635 1.00 15.31 96 ILE A O 1
ATOM 811 N N . GLY A 1 97 ? 33.131 -3.870 71.767 1.00 16.55 97 GLY A N 1
ATOM 812 C CA . GLY A 1 97 ? 32.481 -3.652 73.045 1.00 13.20 97 GLY A CA 1
ATOM 813 C C . GLY A 1 97 ? 33.336 -2.796 73.949 1.00 14.59 97 GLY A C 1
ATOM 814 O O . GLY A 1 97 ? 34.548 -2.913 73.954 1.00 13.85 97 GLY A O 1
ATOM 815 N N . ALA A 1 98 ? 32.689 -1.917 74.700 1.00 16.03 98 ALA A N 1
ATOM 816 C CA . ALA A 1 98 ? 33.349 -1.043 75.669 1.00 15.83 98 ALA A CA 1
ATOM 817 C C . ALA A 1 98 ? 32.846 -1.507 77.054 1.00 15.03 98 ALA A C 1
ATOM 818 O O . ALA A 1 98 ? 31.682 -1.888 77.200 1.00 16.26 98 ALA A O 1
ATOM 820 N N . PHE A 1 99 ? 33.724 -1.500 78.052 1.00 15.19 99 PHE A N 1
ATOM 821 C CA . PHE A 1 99 ? 33.404 -1.958 79.407 1.00 13.53 99 PHE A CA 1
ATOM 822 C C . PHE A 1 99 ? 33.955 -0.904 80.369 1.00 16.06 99 PHE A C 1
ATOM 823 O O . PHE A 1 99 ? 35.080 -0.414 80.171 1.00 17.44 99 PHE A O 1
ATOM 831 N N . ASP A 1 100 ? 33.188 -0.583 81.414 1.00 15.81 100 ASP A N 1
ATOM 832 C CA . ASP A 1 100 ? 33.567 0.463 82.364 1.00 17.61 100 ASP A CA 1
ATOM 833 C C . ASP A 1 100 ? 32.782 0.234 83.654 1.00 17.05 100 ASP A C 1
ATOM 834 O O . ASP A 1 100 ? 31.818 -0.533 83.660 1.00 16.44 100 ASP A O 1
ATOM 839 N N . SER A 1 101 ? 33.193 0.897 84.738 1.00 15.87 101 SER A N 1
ATOM 840 C CA . SER A 1 101 ? 32.487 0.774 86.013 1.00 17.97 101 SER A CA 1
ATOM 841 C C . SER A 1 101 ? 31.298 1.760 86.068 1.00 17.23 101 SER A C 1
ATOM 842 O O . SER A 1 101 ? 30.586 1.849 87.078 1.00 17.08 101 SER A O 1
ATOM 845 N N . GLN A 1 102 ? 31.093 2.480 84.964 1.00 16.79 102 GLN A N 1
ATOM 846 C CA . GLN A 1 102 ? 29.991 3.433 84.826 1.00 15.98 102 GLN A CA 1
ATOM 847 C C . GLN A 1 102 ? 29.341 3.227 83.445 1.00 14.37 102 GLN A C 1
ATOM 848 O O . GLN A 1 102 ? 29.943 2.640 82.565 1.00 15.44 102 GLN A O 1
ATOM 854 N N . PRO A 1 103 ? 28.088 3.676 83.258 1.00 15.96 103 PRO A N 1
ATOM 855 C CA . PRO A 1 103 ? 27.364 3.550 81.985 1.00 15.04 103 PRO A CA 1
ATOM 856 C C . PRO A 1 103 ? 28.197 4.023 80.812 1.00 17.11 103 PRO A C 1
ATOM 857 O O . PRO A 1 103 ? 28.779 5.118 80.843 1.00 16.76 103 PRO A O 1
ATOM 861 N N . ILE A 1 104 ? 28.219 3.213 79.756 1.00 14.42 104 ILE A N 1
ATOM 862 C CA . ILE A 1 104 ? 29.035 3.527 78.619 1.00 11.35 104 ILE A CA 1
ATOM 863 C C . ILE A 1 104 ? 28.273 3.220 77.337 1.00 12.58 104 ILE A C 1
ATOM 864 O O . ILE A 1 104 ? 27.351 2.402 77.347 1.00 12.44 104 ILE A O 1
ATOM 869 N N . GLY A 1 105 ? 28.648 3.906 76.257 1.00 11.30 105 GLY A N 1
ATOM 870 C CA . GLY A 1 105 ? 28.018 3.699 74.962 1.00 12.76 105 GLY A CA 1
ATOM 871 C C . GLY A 1 105 ? 29.074 3.626 73.869 1.00 13.59 105 GLY A C 1
ATOM 872 O O . GLY A 1 105 ? 30.079 4.313 73.931 1.00 14.58 105 GLY A O 1
ATOM 873 N N . ILE A 1 106 ? 28.847 2.780 72.873 1.00 14.11 106 ILE A N 1
ATOM 874 C CA . ILE A 1 106 ? 29.779 2.638 71.767 1.00 13.46 106 ILE A CA 1
ATOM 875 C C . ILE A 1 106 ? 29.009 2.407 70.473 1.00 13.67 106 ILE A C 1
ATOM 876 O O . ILE A 1 106 ? 27.923 1.814 70.460 1.00 12.13 106 ILE A O 1
ATOM 881 N N . ASP A 1 107 ? 29.553 2.909 69.379 1.00 14.44 107 ASP A N 1
ATOM 882 C CA . ASP A 1 107 ? 28.926 2.692 68.086 1.00 15.70 107 ASP A CA 1
ATOM 883 C C . ASP A 1 107 ? 29.937 2.556 66.939 1.00 17.33 107 ASP A C 1
ATOM 884 O O . ASP A 1 107 ? 30.861 3.374 66.805 1.00 16.30 107 ASP A O 1
ATOM 889 N N . ILE A 1 108 ? 29.752 1.518 66.123 1.00 16.51 108 ILE A N 1
ATOM 890 C CA . ILE A 1 108 ? 30.593 1.325 64.953 1.00 17.89 108 ILE A CA 1
ATOM 891 C C . ILE A 1 108 ? 29.670 1.210 63.736 1.00 17.72 108 ILE A C 1
ATOM 892 O O . ILE A 1 108 ? 28.604 0.595 63.801 1.00 18.13 108 ILE A O 1
ATOM 897 N N . GLU A 1 109 ? 30.073 1.831 62.634 1.00 18.99 109 GLU A N 1
ATOM 898 C CA . GLU A 1 109 ? 29.274 1.826 61.417 1.00 16.76 109 GLU A CA 1
ATOM 899 C C . GLU A 1 109 ? 30.080 1.546 60.187 1.00 14.78 109 GLU A C 1
ATOM 900 O O . GLU A 1 109 ? 31.076 2.220 59.953 1.00 15.33 109 GLU A O 1
ATOM 906 N N . LYS A 1 110 ? 29.659 0.559 59.402 1.00 15.96 110 LYS A N 1
ATOM 907 C CA . LYS A 1 110 ? 30.311 0.324 58.130 1.00 17.59 110 LYS A CA 1
ATOM 908 C C . LYS A 1 110 ? 29.835 1.516 57.283 1.00 18.09 110 LYS A C 1
ATOM 909 O O . LYS A 1 110 ? 28.632 1.820 57.254 1.00 19.20 110 LYS A O 1
ATOM 915 N N . THR A 1 111 ? 30.747 2.206 56.607 1.00 18.00 111 THR A N 1
ATOM 916 C CA . THR A 1 111 ? 30.336 3.348 55.807 1.00 19.44 111 THR A CA 1
ATOM 917 C C . THR A 1 111 ? 29.704 2.894 54.493 1.00 22.75 111 THR A C 1
ATOM 918 O O . THR A 1 111 ? 30.264 2.098 53.755 1.00 25.96 111 THR A O 1
ATOM 922 N N . LYS A 1 112 ? 28.518 3.389 54.209 1.00 25.98 112 LYS A N 1
ATOM 923 C CA . LYS A 1 112 ? 27.839 3.003 52.992 1.00 29.31 112 LYS A CA 1
ATOM 924 C C . LYS A 1 112 ? 27.003 4.128 52.431 1.00 32.12 112 LYS A C 1
ATOM 925 O O . LYS A 1 112 ? 26.839 5.187 53.056 1.00 33.59 112 LYS A O 1
ATOM 931 N N . PRO A 1 113 ? 26.492 3.931 51.212 1.00 32.90 113 PRO A N 1
ATOM 932 C CA . PRO A 1 113 ? 25.667 4.965 50.610 1.00 35.21 113 PRO A CA 1
ATOM 933 C C . PRO A 1 113 ? 24.639 5.479 51.595 1.00 38.44 113 PRO A C 1
ATOM 934 O O . PRO A 1 113 ? 23.781 4.745 52.075 1.00 36.95 113 PRO A O 1
ATOM 938 N N . ILE A 1 114 ? 24.774 6.758 51.895 1.00 44.42 114 ILE A N 1
ATOM 939 C CA . ILE A 1 114 ? 23.908 7.468 52.8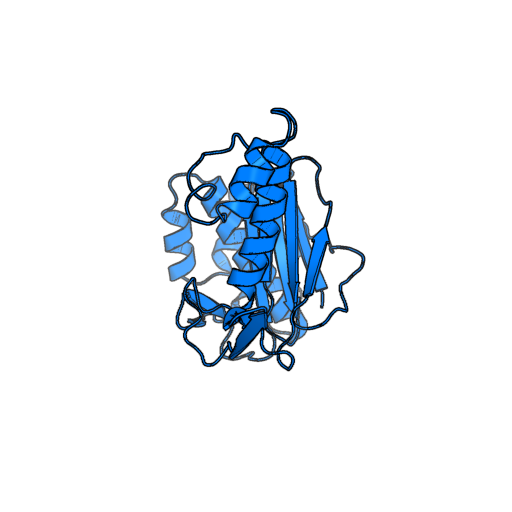06 1.00 51.56 114 ILE A CA 1
ATOM 940 C C . ILE A 1 114 ? 22.468 7.442 52.342 1.00 55.21 114 ILE A C 1
ATOM 941 O O . ILE A 1 114 ? 22.163 7.176 51.177 1.00 53.91 114 ILE A O 1
ATOM 946 N N . SER A 1 115 ? 21.584 7.738 53.284 1.00 60.03 115 SER A N 1
ATOM 947 C CA . SER A 1 115 ? 20.165 7.849 52.998 1.00 62.71 115 SER A CA 1
ATOM 948 C C . SER A 1 115 ? 19.655 9.012 53.843 1.00 63.91 115 SER A C 1
ATOM 949 O O . SER A 1 115 ? 19.922 9.108 55.061 1.00 62.69 115 SER A O 1
ATOM 952 N N . LEU A 1 116 ? 18.946 9.904 53.162 1.00 64.98 116 LEU A N 1
ATOM 953 C CA . LEU A 1 116 ? 18.384 11.096 53.765 1.00 66.20 116 LEU A CA 1
ATOM 954 C C . LEU A 1 116 ? 17.666 10.828 55.082 1.00 67.35 116 LEU A C 1
ATOM 955 O O . LEU A 1 116 ? 17.589 11.703 55.947 1.00 67.76 116 LEU A O 1
ATOM 960 N N . GLU A 1 117 ? 17.137 9.623 55.244 1.00 67.88 117 GLU A N 1
ATOM 961 C CA . GLU A 1 117 ? 16.491 9.298 56.496 1.00 68.66 117 GLU A CA 1
ATOM 962 C C . GLU A 1 117 ? 17.622 9.073 57.516 1.00 67.47 117 GLU A C 1
ATOM 963 O O . GLU A 1 117 ? 18.721 8.620 57.166 1.00 65.95 117 GLU A O 1
ATOM 969 N N . ILE A 1 118 ? 17.316 9.410 58.770 1.00 66.58 118 ILE A N 1
ATOM 970 C CA . ILE A 1 118 ? 18.218 9.394 59.939 1.00 65.51 118 ILE A CA 1
ATOM 971 C C . ILE A 1 118 ? 18.960 10.716 59.787 1.00 64.67 118 ILE A C 1
ATOM 972 O O . ILE A 1 118 ? 19.199 11.443 60.761 1.00 63.89 118 ILE A O 1
ATOM 977 N N . ALA A 1 119 ? 19.302 11.004 58.532 1.00 62.57 119 ALA A N 1
ATOM 978 C CA . ALA A 1 119 ? 20.006 12.207 58.161 1.00 60.65 119 ALA A CA 1
ATOM 979 C C . ALA A 1 119 ? 19.034 13.382 58.233 1.00 60.97 119 ALA A C 1
ATOM 980 O O . ALA A 1 119 ? 19.446 14.520 58.437 1.00 63.00 119 ALA A O 1
ATOM 982 N N . LYS A 1 120 ? 17.742 13.110 58.076 1.00 58.81 120 LYS A N 1
ATOM 983 C CA . LYS A 1 120 ? 16.745 14.171 58.136 1.00 57.39 120 LYS A CA 1
ATOM 984 C C . LYS A 1 120 ? 16.095 14.204 59.505 1.00 57.88 120 LYS A C 1
ATOM 985 O O . LYS A 1 120 ? 15.901 15.266 60.090 1.00 57.12 120 LYS A O 1
ATOM 991 N N . ARG A 1 121 ? 15.760 13.023 60.000 1.00 59.29 121 ARG A N 1
ATOM 992 C CA . ARG A 1 121 ? 15.148 12.859 61.310 1.00 61.95 121 ARG A CA 1
ATOM 993 C C . ARG A 1 121 ? 16.112 12.040 62.166 1.00 60.84 121 ARG A C 1
ATOM 994 O O . ARG A 1 121 ? 15.969 10.820 62.271 1.00 61.03 121 ARG A O 1
ATOM 1002 N N . PHE A 1 122 ? 17.099 12.731 62.740 1.00 59.49 122 PHE A N 1
ATOM 1003 C CA . PHE A 1 122 ? 18.133 12.159 63.619 1.00 57.00 122 PHE A CA 1
ATOM 1004 C C . PHE A 1 122 ? 19.367 13.015 63.518 1.00 51.59 122 PHE A C 1
ATOM 1005 O O . PHE A 1 122 ? 20.315 12.871 64.289 1.00 51.08 122 PHE A O 1
ATOM 1013 N N . PHE A 1 123 ? 19.328 13.896 62.528 1.00 45.45 123 PHE A N 1
ATOM 1014 C CA . PHE A 1 123 ? 20.374 14.850 62.254 1.00 40.22 123 PHE A CA 1
ATOM 1015 C C . PHE A 1 123 ? 19.574 16.121 62.365 1.00 39.14 123 PHE A C 1
ATOM 1016 O O . PHE A 1 123 ? 18.400 16.141 62.004 1.00 39.24 123 PHE A O 1
ATOM 1024 N N . SER A 1 124 ? 20.190 17.179 62.857 1.00 38.74 124 SER A N 1
ATOM 1025 C CA . SER A 1 124 ? 19.487 18.438 63.004 1.00 39.60 124 SER A CA 1
ATOM 1026 C C . SER A 1 124 ? 19.483 19.132 61.657 1.00 39.36 124 SER A C 1
ATOM 1027 O O . SER A 1 124 ? 20.108 18.652 60.722 1.00 41.61 124 SER A O 1
ATOM 1030 N N . LYS A 1 125 ? 18.779 20.255 61.549 1.00 38.65 125 LYS A N 1
ATOM 1031 C CA . LYS A 1 125 ? 18.771 21.000 60.297 1.00 37.32 125 LYS A CA 1
ATOM 1032 C C . LYS A 1 125 ? 20.220 21.378 60.141 1.00 36.75 125 LYS A C 1
ATOM 1033 O O . LYS A 1 125 ? 20.749 21.551 59.042 1.00 36.70 125 LYS A O 1
ATOM 1039 N N . THR A 1 126 ? 20.853 21.486 61.296 1.00 36.52 126 THR A N 1
ATOM 1040 C CA . THR A 1 126 ? 22.252 21.846 61.409 1.00 36.61 126 THR A CA 1
ATOM 1041 C C . THR A 1 126 ? 23.201 20.753 60.891 1.00 34.24 126 THR A C 1
ATOM 1042 O O . THR A 1 126 ? 23.985 20.985 59.976 1.00 31.77 126 THR A O 1
ATOM 1046 N N . GLU A 1 127 ? 23.131 19.564 61.478 1.00 33.07 127 GLU A N 1
ATOM 1047 C CA . GLU A 1 127 ? 23.990 18.460 61.054 1.00 31.27 127 GLU A CA 1
ATOM 1048 C C . GLU A 1 127 ? 23.749 18.195 59.539 1.00 32.08 127 GLU A C 1
ATOM 1049 O O . GLU A 1 127 ? 24.694 18.041 58.750 1.00 32.27 127 GLU A O 1
ATOM 1055 N N . TYR A 1 128 ? 22.474 18.202 59.148 1.00 30.22 128 TYR A N 1
ATOM 1056 C CA . TYR A 1 128 ? 22.027 17.965 57.771 1.00 27.29 128 TYR A CA 1
ATOM 1057 C C . TYR A 1 128 ? 22.585 18.933 56.745 1.00 27.75 128 TYR A C 1
ATOM 1058 O O . TYR A 1 128 ? 23.094 18.541 55.690 1.00 26.57 128 TYR A O 1
ATOM 1067 N N . SER A 1 129 ? 22.445 20.214 57.034 1.00 28.82 129 SER A N 1
ATOM 1068 C CA . SER A 1 129 ? 22.936 21.235 56.126 1.00 29.72 129 SER A CA 1
ATOM 1069 C C . SER A 1 129 ? 24.465 21.168 56.038 1.00 30.04 129 SER A C 1
ATOM 1070 O O . SER A 1 129 ? 25.054 21.452 54.999 1.00 27.95 129 SER A O 1
ATOM 1073 N N . ASP A 1 130 ? 25.098 20.779 57.143 1.00 32.04 130 ASP A N 1
ATOM 1074 C CA . ASP A 1 130 ? 26.557 20.670 57.217 1.00 32.04 130 ASP A CA 1
ATOM 1075 C C . ASP A 1 130 ? 27.013 19.567 56.283 1.00 31.08 130 ASP A C 1
ATOM 1076 O O . ASP A 1 130 ? 28.008 19.690 55.576 1.00 30.89 130 ASP A O 1
ATOM 1081 N N . LEU A 1 131 ? 26.248 18.480 56.327 1.00 31.62 131 LEU A N 1
ATOM 1082 C CA . LEU A 1 131 ? 26.470 17.272 55.539 1.00 27.46 131 LEU A CA 1
ATOM 1083 C C . LEU A 1 131 ? 26.320 17.553 54.076 1.00 26.48 131 LEU A C 1
ATOM 1084 O O . LEU A 1 131 ? 27.203 17.236 53.298 1.00 25.63 131 LEU A O 1
ATOM 1089 N N . LEU A 1 132 ? 25.189 18.132 53.694 1.00 28.54 132 LEU A N 1
ATOM 1090 C CA . LEU A 1 132 ? 24.972 18.435 52.287 1.00 31.90 132 LEU A CA 1
ATOM 1091 C C . LEU A 1 132 ? 26.054 19.405 51.833 1.00 34.08 132 LEU A C 1
ATOM 1092 O O . LEU A 1 132 ? 26.315 19.531 50.642 1.00 33.70 132 LEU A O 1
ATOM 1097 N N . ALA A 1 133 ? 26.685 20.075 52.802 1.00 38.72 133 ALA A N 1
ATOM 1098 C CA . ALA A 1 133 ? 27.766 21.033 52.528 1.00 41.25 133 ALA A CA 1
ATOM 1099 C C . ALA A 1 133 ? 29.044 20.301 52.085 1.00 42.74 133 ALA A C 1
ATOM 1100 O O . ALA A 1 133 ? 29.808 20.804 51.246 1.00 41.59 133 ALA A O 1
ATOM 1102 N N . LYS A 1 134 ? 29.276 19.120 52.667 1.00 43.06 134 LYS A N 1
ATOM 1103 C CA . LYS A 1 134 ? 30.442 18.311 52.314 1.00 41.05 134 LYS A CA 1
ATOM 1104 C C . LYS A 1 134 ? 30.341 17.982 50.830 1.00 41.26 134 LYS A C 1
ATOM 1105 O O . LYS A 1 134 ? 29.259 18.006 50.241 1.00 39.32 134 LYS A O 1
ATOM 1111 N N . ASP A 1 135 ? 31.478 17.687 50.225 1.00 43.46 135 ASP A N 1
ATOM 1112 C CA . ASP A 1 135 ? 31.496 17.322 48.825 1.00 45.99 135 ASP A CA 1
ATOM 1113 C C . ASP A 1 135 ? 30.953 15.910 48.796 1.00 46.47 135 ASP A C 1
ATOM 1114 O O . ASP A 1 135 ? 31.007 15.200 49.802 1.00 46.68 135 ASP A O 1
ATOM 1119 N N . LYS A 1 136 ? 30.435 15.498 47.650 1.00 46.54 136 LYS A N 1
ATOM 1120 C CA . LYS A 1 136 ? 29.848 14.173 47.531 1.00 48.49 136 LYS A CA 1
ATOM 1121 C C . LYS A 1 136 ? 30.715 13.016 48.031 1.00 47.15 136 LYS A C 1
ATOM 1122 O O . LYS A 1 136 ? 30.212 12.077 48.649 1.00 47.13 136 LYS A O 1
ATOM 1128 N N . ASP A 1 137 ? 32.010 13.074 47.762 1.00 46.09 137 ASP A N 1
ATOM 1129 C CA . ASP A 1 137 ? 32.909 12.001 48.176 1.00 45.19 137 ASP A CA 1
ATOM 1130 C C . ASP A 1 137 ? 33.214 12.006 49.680 1.00 41.44 137 ASP A C 1
ATOM 1131 O O . ASP A 1 137 ? 33.804 11.063 50.203 1.00 42.19 137 ASP A O 1
ATOM 1136 N N . GLU A 1 138 ? 32.802 13.059 50.371 1.00 35.26 138 GLU A N 1
ATOM 1137 C CA . GLU A 1 138 ? 33.061 13.166 51.784 1.00 31.48 138 GLU A CA 1
ATOM 1138 C C . GLU A 1 138 ? 31.795 13.129 52.577 1.00 28.59 138 GLU A C 1
ATOM 1139 O O . GLU A 1 138 ? 31.830 13.191 53.795 1.00 28.39 138 GLU A O 1
ATOM 1145 N N . GLN A 1 139 ? 30.671 13.035 51.888 1.00 23.59 139 GLN A N 1
ATOM 1146 C CA . GLN A 1 139 ? 29.398 12.998 52.566 1.00 22.74 139 GLN A CA 1
ATOM 1147 C C . GLN A 1 139 ? 29.157 11.702 53.316 1.00 22.73 139 GLN A C 1
ATOM 1148 O O . GLN A 1 139 ? 28.640 11.715 54.428 1.00 23.34 139 GLN A O 1
ATOM 1154 N N . THR A 1 140 ? 29.527 10.580 52.717 1.00 20.97 140 THR A N 1
ATOM 1155 C CA . THR A 1 140 ? 29.291 9.305 53.361 1.00 21.83 140 THR A CA 1
ATOM 1156 C C . THR A 1 140 ? 30.078 9.190 54.674 1.00 22.85 140 THR A C 1
ATOM 1157 O O . THR A 1 140 ? 29.529 8.839 55.721 1.00 20.74 140 THR A O 1
ATOM 1161 N N . ASP A 1 141 ? 31.357 9.524 54.622 1.00 22.15 141 ASP A N 1
ATOM 1162 C CA . ASP A 1 141 ? 32.205 9.431 55.793 1.00 22.52 141 ASP A CA 1
ATOM 1163 C C . ASP A 1 14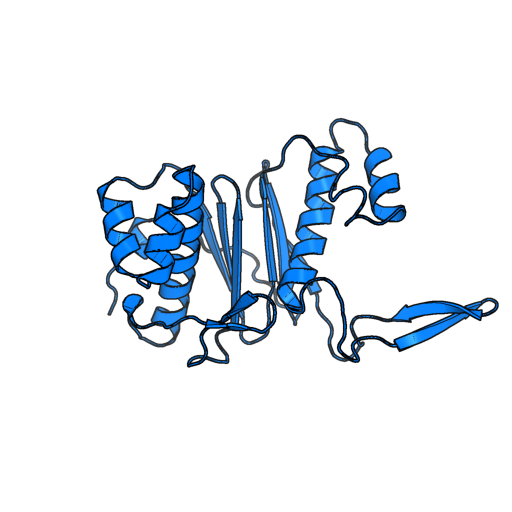1 ? 31.790 10.409 56.876 1.00 21.62 141 ASP A C 1
ATOM 1164 O O . ASP A 1 141 ? 31.847 10.100 58.059 1.00 22.63 141 ASP A O 1
ATOM 1169 N N . TYR A 1 142 ? 31.384 11.600 56.463 1.00 19.55 142 TYR A N 1
ATOM 1170 C CA . TYR A 1 142 ? 30.963 12.633 57.396 1.00 18.19 142 TYR A CA 1
ATOM 1171 C C . TYR A 1 142 ? 29.660 12.234 58.068 1.00 16.01 142 TYR A C 1
ATOM 1172 O O . TYR A 1 142 ? 29.470 12.439 59.250 1.00 15.42 142 TYR A O 1
ATOM 1181 N N . PHE A 1 143 ? 28.759 11.653 57.300 1.00 16.42 143 PHE A N 1
ATOM 1182 C CA . PHE A 1 143 ? 27.484 11.235 57.837 1.00 17.84 143 PHE A CA 1
ATOM 1183 C C . PHE A 1 143 ? 27.723 10.222 58.954 1.00 18.33 143 PHE A C 1
ATOM 1184 O O . PHE A 1 143 ? 27.182 10.342 60.058 1.00 17.31 143 PHE A O 1
ATOM 1192 N N . TYR A 1 144 ? 28.542 9.219 58.668 1.00 14.90 144 TYR A N 1
ATOM 1193 C CA . TYR A 1 144 ? 28.811 8.191 59.652 1.00 15.25 144 TYR A CA 1
ATOM 1194 C C . TYR A 1 144 ? 29.647 8.665 60.806 1.00 13.02 144 TYR A C 1
ATOM 1195 O O . TYR A 1 144 ? 29.566 8.128 61.907 1.00 15.01 144 TYR A O 1
ATOM 1204 N N . HIS A 1 145 ? 30.459 9.670 60.545 1.00 12.73 145 HIS A N 1
ATOM 1205 C CA . HIS A 1 145 ? 31.267 10.258 61.594 1.00 14.46 145 HIS A CA 1
ATOM 1206 C C . HIS A 1 145 ? 30.281 10.846 62.617 1.00 13.94 145 HIS A C 1
ATOM 1207 O O . HIS A 1 145 ? 30.292 10.486 63.790 1.00 11.94 145 HIS A O 1
ATOM 1214 N N . LEU A 1 146 ? 29.417 11.744 62.161 1.00 13.63 146 LEU A N 1
ATOM 1215 C CA . LEU A 1 146 ? 28.445 12.358 63.066 1.00 16.21 146 LEU A CA 1
ATOM 1216 C C . LEU A 1 146 ? 27.500 11.329 63.693 1.00 17.11 146 LEU A C 1
ATOM 1217 O O . LEU A 1 146 ? 27.192 11.393 64.895 1.00 18.50 146 LEU A O 1
ATOM 1222 N N . TRP A 1 147 ? 27.034 10.377 62.886 1.00 17.95 147 TRP A N 1
ATOM 1223 C CA . TRP A 1 147 ? 26.111 9.383 63.416 1.00 18.26 147 TRP A CA 1
ATOM 1224 C C . TRP A 1 147 ? 26.727 8.472 64.468 1.00 17.56 147 TRP A C 1
ATOM 1225 O O . TRP A 1 147 ? 26.092 8.191 65.489 1.00 15.51 147 TRP A O 1
ATOM 1236 N N . SER A 1 148 ? 27.952 8.008 64.243 1.00 16.57 148 SER A N 1
ATOM 1237 C CA . SER A 1 148 ? 28.562 7.127 65.239 1.00 15.85 148 SER A CA 1
ATOM 1238 C C . SER A 1 148 ? 28.678 7.842 66.602 1.00 16.23 148 SER A C 1
ATOM 1239 O O . SER A 1 148 ? 28.471 7.227 67.665 1.00 14.21 148 SER A O 1
ATOM 1242 N N . MET A 1 149 ? 29.008 9.132 66.549 1.00 15.06 149 MET A N 1
ATOM 1243 C CA . MET A 1 149 ? 29.171 9.957 67.741 1.00 15.38 149 MET A CA 1
ATOM 1244 C C . MET A 1 149 ? 27.820 10.174 68.391 1.00 15.03 149 MET A C 1
ATOM 1245 O O . MET A 1 149 ? 27.677 9.984 69.593 1.00 15.79 149 MET A O 1
ATOM 1250 N N . LYS A 1 150 ? 26.824 10.543 67.594 1.00 15.15 150 LYS A N 1
ATOM 1251 C CA . LYS A 1 150 ? 25.496 10.737 68.140 1.00 16.61 150 LYS A CA 1
ATOM 1252 C C . LYS A 1 150 ? 24.907 9.478 68.779 1.00 15.71 150 LYS A C 1
ATOM 1253 O O . LYS A 1 150 ? 24.368 9.543 69.885 1.00 15.08 150 LYS A O 1
ATOM 1259 N N . GLU A 1 151 ? 25.008 8.332 68.109 1.00 13.63 151 GLU A N 1
ATOM 1260 C CA . GLU A 1 151 ? 24.468 7.102 68.678 1.00 12.75 151 GLU A CA 1
ATOM 1261 C C . GLU A 1 151 ? 25.245 6.607 69.885 1.00 13.47 151 GLU A C 1
ATOM 1262 O O . GLU A 1 151 ? 24.689 5.922 70.741 1.00 12.50 151 GLU A O 1
ATOM 1268 N N . SER A 1 152 ? 26.533 6.909 69.956 1.00 11.73 152 SER A N 1
ATOM 1269 C CA . SER A 1 152 ? 27.274 6.487 71.137 1.00 13.91 152 SER A CA 1
ATOM 1270 C C . SER A 1 152 ? 26.694 7.241 72.350 1.00 13.61 152 SER A C 1
ATOM 1271 O O . SER A 1 152 ? 26.574 6.671 73.434 1.00 14.36 152 SER A O 1
ATOM 1274 N N . PHE A 1 153 ? 26.294 8.499 72.159 1.00 12.59 153 PHE A N 1
ATOM 1275 C CA . PHE A 1 153 ? 25.727 9.283 73.240 1.00 11.81 153 PHE A CA 1
ATOM 1276 C C . PHE A 1 153 ? 24.383 8.679 73.667 1.00 15.04 153 PHE A C 1
ATOM 1277 O O . PHE A 1 153 ? 24.141 8.415 74.850 1.00 14.09 153 PHE A O 1
ATOM 1285 N N . ILE A 1 154 ? 23.506 8.449 72.692 1.00 16.08 154 ILE A N 1
ATOM 1286 C CA . ILE A 1 154 ? 22.188 7.890 72.966 1.00 14.76 154 ILE A CA 1
ATOM 1287 C C . ILE A 1 154 ? 22.290 6.511 73.621 1.00 14.95 154 ILE A C 1
ATOM 1288 O O . ILE A 1 154 ? 21.496 6.169 74.506 1.00 17.32 154 ILE A O 1
ATOM 1293 N N . LYS A 1 155 ? 23.266 5.715 73.197 1.00 12.53 155 LYS A N 1
ATOM 1294 C CA . LYS A 1 155 ? 23.436 4.376 73.738 1.00 12.91 155 LYS A CA 1
ATOM 1295 C C . LYS A 1 155 ? 24.032 4.399 75.136 1.00 14.30 155 LYS A C 1
ATOM 1296 O O . LYS A 1 155 ? 23.805 3.484 75.938 1.00 14.92 155 LYS A O 1
ATOM 1302 N N . GLN A 1 156 ? 24.788 5.447 75.430 1.00 12.87 156 GLN A N 1
ATOM 1303 C CA . GLN A 1 156 ? 25.379 5.595 76.755 1.00 15.24 156 GLN A CA 1
ATOM 1304 C C . GLN A 1 156 ? 24.313 6.002 77.753 1.00 16.25 156 GLN A C 1
ATOM 1305 O O . GLN A 1 156 ? 24.271 5.477 78.866 1.00 17.55 156 GLN A O 1
ATOM 1311 N N . GLU A 1 157 ? 23.463 6.947 77.355 1.00 20.51 157 GLU A N 1
ATOM 1312 C CA . GLU A 1 157 ? 22.392 7.450 78.220 1.00 23.59 157 GLU A CA 1
ATOM 1313 C C . GLU A 1 157 ? 21.391 6.350 78.492 1.00 25.20 157 GLU A C 1
ATOM 1314 O O . GLU A 1 157 ? 20.782 6.313 79.543 1.00 25.66 157 GLU A O 1
ATOM 1320 N N . GLY A 1 158 ? 21.241 5.453 77.530 1.00 28.01 158 GLY A N 1
ATOM 1321 C CA . GLY A 1 158 ? 20.339 4.332 77.683 1.00 33.67 158 GLY A CA 1
ATOM 1322 C C . GLY A 1 158 ? 18.861 4.662 77.615 1.00 3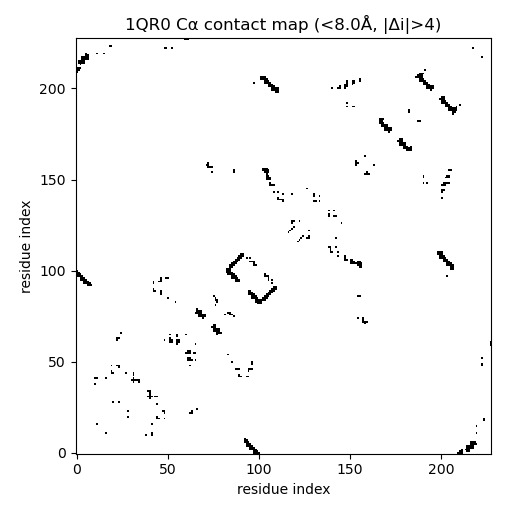7.96 158 GLY A C 1
ATOM 1323 O O . GLY A 1 158 ? 18.066 3.842 77.154 1.00 40.47 158 GLY A O 1
ATOM 1324 N N . LYS A 1 159 ? 18.497 5.861 78.054 1.00 40.17 159 LYS A N 1
ATOM 1325 C CA . LYS A 1 159 ? 17.106 6.297 78.086 1.00 42.31 159 LYS A CA 1
ATOM 1326 C C . LYS A 1 159 ? 16.402 6.424 76.745 1.00 44.24 159 LYS A C 1
ATOM 1327 O O . LYS A 1 159 ? 15.421 7.155 76.631 1.00 44.69 159 LYS A O 1
ATOM 1333 N N . GLY A 1 160 ? 16.891 5.725 75.731 1.00 46.03 160 GLY A N 1
ATOM 1334 C CA . GLY A 1 160 ? 16.261 5.821 74.433 1.00 48.63 160 GLY A CA 1
ATOM 1335 C C . GLY A 1 160 ? 16.474 7.151 73.724 1.00 52.00 160 GLY A C 1
ATOM 1336 O O . GLY A 1 160 ? 17.541 7.755 73.804 1.00 53.04 160 GLY A O 1
ATOM 1337 N N . LEU A 1 161 ? 15.423 7.619 73.056 1.00 54.57 161 LEU A N 1
ATOM 1338 C CA . LEU A 1 161 ? 15.439 8.843 72.260 1.00 56.34 161 LEU A CA 1
ATOM 1339 C C . LEU A 1 161 ? 14.726 10.048 72.840 1.00 59.27 161 LEU A C 1
ATOM 1340 O O . LEU A 1 161 ? 14.549 11.048 72.143 1.00 59.90 161 LEU A O 1
ATOM 1345 N N . SER A 1 162 ? 14.322 9.978 74.099 1.00 63.40 162 SER A N 1
ATOM 1346 C CA . SER A 1 162 ? 13.570 11.085 74.688 1.00 67.87 162 SER A CA 1
ATOM 1347 C C . SER A 1 162 ? 13.916 11.506 76.129 1.00 68.12 162 SER A C 1
ATOM 1348 O O . SER A 1 162 ? 13.127 11.255 77.041 1.00 66.90 162 SER A O 1
ATOM 1351 N N . LEU A 1 163 ? 15.059 12.166 76.323 1.00 68.73 163 LEU A N 1
ATOM 1352 C CA . LEU A 1 163 ? 15.485 12.596 77.653 1.00 69.77 163 LEU A CA 1
ATOM 1353 C C . LEU A 1 163 ? 14.308 13.045 78.519 1.00 71.82 163 LEU A C 1
ATOM 1354 O O . LEU A 1 163 ? 13.892 14.207 78.496 1.00 71.50 163 LEU A O 1
ATOM 1359 N N . PRO A 1 164 ? 13.765 12.111 79.317 1.00 73.60 164 PRO A N 1
ATOM 1360 C CA . PRO A 1 164 ? 12.631 12.418 80.182 1.00 73.40 164 PRO A CA 1
ATOM 1361 C C . PRO A 1 164 ? 13.102 12.828 81.544 1.00 71.78 164 PRO A C 1
ATOM 1362 O O . PRO A 1 164 ? 12.538 13.741 82.136 1.00 73.47 164 PRO A O 1
ATOM 1366 N N . LEU A 1 165 ? 14.132 12.154 82.048 1.00 69.76 165 LEU A N 1
ATOM 1367 C CA . LEU A 1 165 ? 14.629 12.487 83.371 1.00 68.83 165 LEU A CA 1
ATOM 1368 C C . LEU A 1 165 ? 14.952 13.981 83.429 1.00 66.81 165 LEU A C 1
ATOM 1369 O O . LEU A 1 165 ? 15.064 14.662 82.395 1.00 67.86 165 LEU A O 1
ATOM 1374 N N . ASP A 1 166 ? 15.061 14.479 84.655 1.00 62.28 166 ASP A N 1
ATOM 1375 C CA . ASP A 1 166 ? 15.362 15.876 84.965 1.00 55.25 166 ASP A CA 1
ATOM 1376 C C . ASP A 1 166 ? 16.812 16.102 84.543 1.00 49.86 166 ASP A C 1
ATOM 1377 O O . ASP A 1 166 ? 17.652 16.566 85.326 1.00 46.31 166 ASP A O 1
ATOM 1382 N N . SER A 1 167 ? 17.084 15.750 83.287 1.00 44.61 167 SER A N 1
ATOM 1383 C CA . SER A 1 167 ? 18.416 15.823 82.708 1.00 41.47 167 SER A CA 1
ATOM 1384 C C . SER A 1 167 ? 18.748 17.150 82.053 1.00 40.10 167 SER A C 1
ATOM 1385 O O . SER A 1 167 ? 19.859 17.330 81.538 1.00 40.72 167 SER A O 1
ATOM 1388 N N . PHE A 1 168 ? 17.810 18.093 82.080 1.00 37.42 168 PHE A N 1
ATOM 1389 C CA . PHE A 1 168 ? 18.085 19.367 81.446 1.00 35.15 168 PHE A CA 1
ATOM 1390 C C . PHE A 1 168 ? 17.599 20.576 82.203 1.00 31.50 168 PHE A C 1
ATOM 1391 O O . PHE A 1 168 ? 16.721 20.485 83.047 1.00 30.91 168 PHE A O 1
ATOM 1399 N N . SER A 1 169 ? 18.214 21.708 81.880 1.00 29.88 169 SER A N 1
ATOM 1400 C CA . SER A 1 169 ? 17.889 22.999 82.455 1.00 30.35 169 SER A CA 1
ATOM 1401 C C . SER A 1 169 ? 17.779 24.092 81.351 1.00 30.62 169 SER A C 1
ATOM 1402 O O . SER A 1 169 ? 18.568 24.147 80.396 1.00 30.59 169 SER A O 1
ATOM 1405 N N . VAL A 1 170 ? 16.778 24.952 81.483 1.00 29.12 170 VAL A N 1
ATOM 1406 C CA . VAL A 1 170 ? 16.545 26.017 80.523 1.00 26.28 170 VAL A CA 1
ATOM 1407 C C . VAL A 1 170 ? 17.455 27.194 80.851 1.00 27.05 170 VAL A C 1
ATOM 1408 O O . VAL A 1 170 ? 17.470 27.680 81.972 1.00 29.87 170 VAL A O 1
ATOM 1412 N N . ARG A 1 171 ? 18.212 27.647 79.863 1.00 25.42 171 ARG A N 1
ATOM 1413 C CA . ARG A 1 171 ? 19.148 28.764 80.006 1.00 25.89 171 ARG A CA 1
ATOM 1414 C C . ARG A 1 171 ? 18.708 29.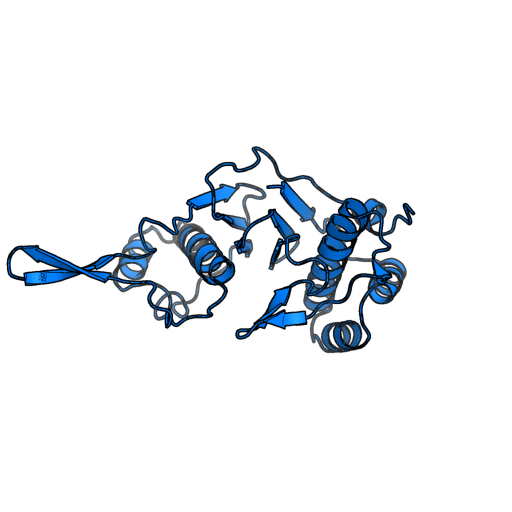889 79.055 1.00 25.36 171 ARG A C 1
ATOM 1415 O O . ARG A 1 171 ? 18.440 29.635 77.881 1.00 25.98 171 ARG A O 1
ATOM 1423 N N . LEU A 1 172 ? 18.638 31.125 79.541 1.00 24.86 172 LEU A N 1
ATOM 1424 C CA . LEU A 1 172 ? 18.220 32.233 78.688 1.00 24.28 172 LEU A CA 1
ATOM 1425 C C . LEU A 1 172 ? 19.388 33.119 78.271 1.00 25.04 172 LEU A C 1
ATOM 1426 O O . LEU A 1 172 ? 20.216 33.512 79.081 1.00 25.30 172 LEU A O 1
ATOM 1431 N N . HIS A 1 173 ? 19.447 33.431 76.985 1.00 25.02 173 HIS A N 1
ATOM 1432 C CA . HIS A 1 173 ? 20.520 34.241 76.465 1.00 25.91 173 HIS A CA 1
ATOM 1433 C C . HIS A 1 173 ? 19.976 35.566 76.030 1.00 25.47 173 HIS A C 1
ATOM 1434 O O . HIS A 1 173 ? 18.906 35.987 76.458 1.00 24.28 173 HIS A O 1
ATOM 1441 N N . GLN A 1 174 ? 20.728 36.215 75.158 1.00 26.81 174 GLN A N 1
ATOM 1442 C CA . GLN A 1 174 ? 20.352 37.507 74.651 1.00 27.36 174 GLN A CA 1
ATOM 1443 C C . GLN A 1 174 ? 18.924 37.541 74.185 1.00 27.09 174 GLN A C 1
ATOM 1444 O O . GLN A 1 174 ? 18.464 36.655 73.450 1.00 27.90 174 GLN A O 1
ATOM 1450 N N . ASP A 1 175 ? 18.226 38.580 74.626 1.00 27.78 175 ASP A N 1
ATOM 1451 C CA . ASP A 1 175 ? 16.838 38.809 74.260 1.00 25.47 175 ASP A CA 1
ATOM 1452 C C . ASP A 1 175 ? 15.940 37.614 74.539 1.00 22.29 175 ASP A C 1
ATOM 1453 O O . ASP A 1 175 ? 15.032 37.309 73.768 1.00 23.08 175 ASP A O 1
ATOM 1458 N N . GLY A 1 176 ? 16.199 36.944 75.650 1.00 20.37 176 GLY A N 1
ATOM 1459 C CA . GLY A 1 176 ? 15.394 35.796 76.038 1.00 18.37 176 GLY A CA 1
ATOM 1460 C C . GLY A 1 176 ? 15.536 34.510 75.239 1.00 15.14 176 GLY A C 1
ATOM 1461 O O . GLY A 1 176 ? 14.781 33.576 75.479 1.00 16.01 176 GLY A O 1
ATOM 1462 N N . GLN A 1 177 ? 16.491 34.421 74.317 1.00 14.98 177 GLN A N 1
ATOM 1463 C CA . GLN A 1 177 ? 16.607 33.196 73.516 1.00 16.11 177 GLN A CA 1
ATOM 1464 C C . GLN A 1 177 ? 16.962 32.016 74.393 1.00 15.52 177 GLN A C 1
ATOM 1465 O O . GLN A 1 177 ? 17.842 32.133 75.219 1.00 19.00 177 GLN A O 1
ATOM 1471 N N . VAL A 1 178 ? 16.301 30.875 74.238 1.00 16.17 178 VAL A N 1
ATOM 1472 C CA . VAL A 1 178 ? 16.655 29.776 75.113 1.00 16.56 178 VAL A CA 1
ATOM 1473 C C . VAL A 1 178 ? 17.646 28.791 74.551 1.00 18.11 178 VAL A C 1
ATOM 1474 O O . VAL A 1 178 ? 17.706 28.549 73.343 1.00 17.11 178 VAL A O 1
ATOM 1478 N N . SER A 1 179 ? 18.474 28.273 75.443 1.00 16.91 179 SER A N 1
ATOM 1479 C CA . SER A 1 179 ? 19.413 27.235 75.081 1.00 20.28 179 SER A CA 1
ATOM 1480 C C . SER A 1 179 ? 19.155 26.201 76.160 1.00 21.61 179 SER A C 1
ATOM 1481 O O . SER A 1 179 ? 19.010 26.546 77.328 1.00 22.23 179 SER A O 1
ATOM 1484 N N . ILE A 1 180 ? 19.017 24.943 75.775 1.00 21.29 180 ILE A N 1
ATOM 1485 C CA . ILE A 1 180 ? 18.789 23.919 76.775 1.00 23.91 180 ILE A CA 1
ATOM 1486 C C . ILE A 1 180 ? 20.180 23.415 77.157 1.00 26.08 180 ILE A C 1
ATOM 1487 O O . ILE A 1 180 ? 20.989 23.100 76.286 1.00 25.82 180 ILE A O 1
ATOM 1492 N N . GLU A 1 181 ? 20.477 23.382 78.454 1.00 26.81 181 GLU A N 1
ATOM 1493 C CA . GLU A 1 181 ? 21.771 22.906 78.926 1.00 24.99 181 GLU A CA 1
ATOM 1494 C C . GLU A 1 181 ? 21.671 21.408 79.285 1.00 21.77 181 GLU A C 1
ATOM 1495 O O . GLU A 1 181 ? 20.938 20.997 80.187 1.00 18.87 181 GLU A O 1
ATOM 1501 N N . LEU A 1 182 ? 22.412 20.595 78.549 1.00 18.10 182 LEU A N 1
ATOM 1502 C CA . LEU A 1 182 ? 22.397 19.160 78.742 1.00 19.86 182 LEU A CA 1
ATOM 1503 C C . LEU A 1 182 ? 23.652 18.539 78.082 1.00 18.90 182 LEU A C 1
ATOM 1504 O O . LEU A 1 182 ? 24.120 19.009 77.041 1.00 18.71 182 LEU A O 1
ATOM 1509 N N . PRO A 1 183 ? 24.260 17.526 78.730 1.00 17.45 183 PRO A N 1
ATOM 1510 C CA . PRO A 1 183 ? 23.871 16.927 80.012 1.00 17.32 183 PRO A CA 1
ATOM 1511 C C . PRO A 1 183 ? 24.055 17.882 81.195 1.00 16.73 183 PRO A C 1
ATOM 1512 O O . PRO A 1 183 ? 24.664 18.936 81.063 1.00 18.57 183 PRO A O 1
ATOM 1516 N N . ASP A 1 184 ? 23.516 17.515 82.346 1.00 17.50 184 ASP A N 1
ATOM 1517 C CA . ASP A 1 184 ? 23.685 18.334 83.539 1.00 20.51 184 ASP A CA 1
ATOM 1518 C C . ASP A 1 184 ? 25.188 18.423 83.764 1.00 19.28 184 ASP A C 1
ATOM 1519 O O . ASP A 1 184 ? 25.885 17.437 83.610 1.00 21.17 184 ASP A O 1
ATOM 1524 N N . SER A 1 185 ? 25.687 19.600 84.122 1.00 19.68 185 SER A N 1
ATOM 1525 C CA . SER A 1 185 ? 27.118 19.784 84.322 1.00 20.07 185 SER A CA 1
ATOM 1526 C C . SER A 1 185 ? 27.687 18.819 85.329 1.00 20.87 185 SER A C 1
ATOM 1527 O O . SER A 1 185 ? 28.880 18.575 85.336 1.00 21.07 185 SER A O 1
ATOM 1530 N N . HIS A 1 186 ? 26.840 18.258 86.180 1.00 21.51 186 HIS A N 1
ATOM 1531 C CA . HIS A 1 186 ? 27.321 17.327 87.187 1.00 24.88 186 HIS A CA 1
ATOM 1532 C C . HIS A 1 186 ? 27.263 15.894 86.738 1.00 25.53 186 HIS A C 1
ATOM 1533 O O . HIS A 1 186 ? 27.648 15.001 87.494 1.00 25.74 186 HIS A O 1
ATOM 1540 N N . SER A 1 187 ? 26.746 15.672 85.535 1.00 25.06 187 SER A N 1
ATOM 1541 C CA . SER A 1 187 ? 26.635 14.331 84.944 1.00 23.57 187 SER A CA 1
ATOM 1542 C C . SER A 1 187 ? 27.235 14.453 83.556 1.00 19.86 187 SER A C 1
ATOM 1543 O O . SER A 1 187 ? 26.548 14.253 82.558 1.00 19.84 187 SER A O 1
ATOM 1546 N N . PRO A 1 188 ? 28.527 14.792 83.481 1.00 19.07 188 PRO A N 1
ATOM 1547 C CA . PRO A 1 188 ? 29.168 14.945 82.175 1.00 17.11 188 PRO A CA 1
ATOM 1548 C C . PRO A 1 188 ? 29.484 13.637 81.470 1.00 14.76 188 PRO A C 1
ATOM 1549 O O . PRO A 1 188 ? 29.578 12.590 82.100 1.00 13.95 188 PRO A O 1
ATOM 1553 N N . CYS A 1 189 ? 29.584 13.688 80.150 1.00 13.85 189 CYS A N 1
ATOM 1554 C CA . CYS A 1 189 ? 29.985 12.508 79.416 1.00 13.54 189 CYS A CA 1
ATOM 1555 C C . CYS A 1 189 ? 30.976 13.020 78.388 1.00 11.99 189 CYS A C 1
ATOM 1556 O O . CYS A 1 189 ? 31.065 14.223 78.155 1.00 11.82 189 CYS A O 1
ATOM 1559 N N . TYR A 1 190 ? 31.748 12.111 77.809 1.00 11.12 190 TYR A N 1
ATOM 1560 C CA . TYR A 1 190 ? 32.786 12.502 76.884 1.00 10.25 190 TYR A CA 1
ATOM 1561 C C . TYR A 1 190 ? 32.774 11.522 75.755 1.00 10.82 190 TYR A C 1
ATOM 1562 O O . TYR A 1 190 ? 32.431 10.371 75.958 1.00 10.97 190 TYR A O 1
ATOM 1571 N N . ILE A 1 191 ? 33.188 11.970 74.574 1.00 13.18 191 ILE A N 1
ATOM 1572 C CA . ILE A 1 191 ? 33.232 11.083 73.423 1.00 12.39 191 ILE A CA 1
ATOM 1573 C C . ILE A 1 191 ? 34.626 11.074 72.832 1.00 11.63 191 ILE A C 1
ATOM 1574 O O . ILE A 1 191 ? 35.282 12.115 72.758 1.00 12.55 191 ILE A O 1
ATOM 1579 N N . LYS A 1 192 ? 35.078 9.891 72.442 1.00 10.94 192 LYS A N 1
ATOM 1580 C CA . LYS A 1 192 ? 36.359 9.725 71.765 1.00 14.02 192 LYS A CA 1
ATOM 1581 C C . LYS A 1 192 ? 36.106 8.877 70.514 1.00 14.38 192 LYS A C 1
ATOM 1582 O O . LYS A 1 192 ? 35.452 7.840 70.591 1.00 13.83 192 LYS A O 1
ATOM 1588 N N . THR A 1 193 ? 36.587 9.315 69.356 1.00 14.96 193 THR A N 1
ATOM 1589 C CA . THR A 1 193 ? 36.403 8.494 68.156 1.00 16.76 193 THR A CA 1
ATOM 1590 C C . THR A 1 193 ? 37.692 7.682 67.906 1.00 18.39 193 THR A C 1
ATOM 1591 O O . THR A 1 193 ? 38.794 8.124 68.273 1.00 17.63 193 THR A O 1
ATOM 1595 N N . TYR A 1 194 ? 37.551 6.494 67.302 1.00 19.14 194 TYR A N 1
ATOM 1596 C CA . TYR A 1 194 ? 38.689 5.615 67.059 1.00 17.62 194 TYR A CA 1
ATOM 1597 C C . TYR A 1 194 ? 38.749 5.206 65.615 1.00 20.23 194 TYR A C 1
ATOM 1598 O O . TYR A 1 194 ? 37.729 4.844 65.036 1.00 18.12 194 TYR A O 1
ATOM 1607 N N . GLU A 1 195 ? 39.952 5.238 65.044 1.00 21.52 195 GLU A N 1
ATOM 1608 C CA . GLU A 1 195 ? 40.158 4.848 63.650 1.00 24.68 195 GLU A CA 1
ATOM 1609 C C . GLU A 1 195 ? 40.584 3.402 63.675 1.00 23.46 195 GLU A C 1
ATOM 1610 O O . GLU A 1 195 ? 41.750 3.112 63.924 1.00 25.13 195 GLU A O 1
ATOM 1616 N N . VAL A 1 196 ? 39.661 2.486 63.428 1.00 20.73 196 VAL A N 1
ATOM 1617 C CA . VAL A 1 196 ? 40.017 1.072 63.468 1.00 19.62 196 VAL A CA 1
ATOM 1618 C C . VAL A 1 196 ? 40.144 0.409 62.092 1.00 19.17 196 VAL A C 1
ATOM 1619 O O . VAL A 1 196 ? 40.861 -0.582 61.925 1.00 17.99 196 VAL A O 1
ATOM 1623 N N . ASP A 1 197 ? 39.473 0.990 61.106 1.00 18.99 197 ASP A N 1
ATOM 1624 C CA . ASP A 1 197 ? 39.420 0.441 59.756 1.00 19.78 197 ASP A CA 1
ATOM 1625 C C . ASP A 1 197 ? 38.903 1.606 58.916 1.00 19.70 197 ASP A C 1
ATOM 1626 O O . ASP A 1 197 ? 37.905 2.241 59.271 1.00 20.70 197 ASP A O 1
ATOM 1631 N N . PRO A 1 198 ? 39.565 1.915 57.793 1.00 19.14 198 PRO A N 1
ATOM 1632 C CA . PRO A 1 198 ? 39.083 3.036 56.981 1.00 17.03 198 PRO A CA 1
ATOM 1633 C C . PRO A 1 198 ? 37.658 2.907 56.450 1.00 16.07 198 PRO A C 1
ATOM 1634 O O . PRO A 1 198 ? 37.052 3.905 56.101 1.00 18.15 198 PRO A O 1
ATOM 1638 N N . GLY A 1 199 ? 37.112 1.698 56.384 1.00 15.29 199 GLY A N 1
ATOM 1639 C CA . GLY A 1 199 ? 35.745 1.570 55.895 1.00 15.83 199 GLY A CA 1
ATOM 1640 C C . GLY A 1 199 ? 34.714 1.685 57.003 1.00 15.35 199 GLY A C 1
ATOM 1641 O O . GLY A 1 199 ? 33.536 1.364 56.815 1.00 14.88 199 GLY A O 1
ATOM 1642 N N . TYR A 1 200 ? 35.157 2.165 58.164 1.00 15.11 200 TYR A N 1
ATOM 1643 C CA . TYR A 1 200 ? 34.280 2.287 59.326 1.00 13.82 200 TYR A CA 1
ATOM 1644 C C . TYR A 1 200 ? 34.486 3.546 60.164 1.00 12.93 200 TYR A C 1
ATOM 1645 O O . TYR A 1 200 ? 35.559 4.131 60.158 1.00 13.42 200 TYR A O 1
ATOM 1654 N N . LYS A 1 201 ? 33.435 3.944 60.885 1.00 14.28 201 LYS A N 1
ATOM 1655 C CA . LYS A 1 201 ? 33.453 5.083 61.824 1.00 14.48 201 LYS A CA 1
ATOM 1656 C C . LYS A 1 201 ? 33.063 4.489 63.203 1.00 16.76 201 LYS A C 1
ATOM 1657 O O . LYS A 1 201 ? 32.110 3.699 63.302 1.00 15.42 201 LYS A O 1
ATOM 1663 N N . MET A 1 202 ? 33.813 4.848 64.251 1.00 14.83 202 MET A N 1
ATOM 1664 C CA . MET A 1 202 ? 33.574 4.318 65.598 1.00 13.85 202 MET A CA 1
ATOM 1665 C C . MET A 1 202 ? 33.733 5.395 66.664 1.00 12.62 202 MET A C 1
ATOM 1666 O O . MET A 1 202 ? 34.626 6.245 66.584 1.00 11.00 202 MET A O 1
ATOM 1671 N N . ALA A 1 203 ? 32.848 5.364 67.653 1.00 13.02 203 ALA A N 1
ATOM 1672 C CA . ALA A 1 203 ? 32.893 6.328 68.732 1.00 11.62 203 ALA A CA 1
ATOM 1673 C C . ALA A 1 203 ? 32.427 5.686 70.013 1.00 14.22 203 ALA A C 1
ATOM 1674 O O . ALA A 1 203 ? 31.552 4.800 70.016 1.00 10.99 203 ALA A O 1
ATOM 1676 N N . VAL A 1 204 ? 33.057 6.143 71.098 1.00 15.34 204 VAL A N 1
ATOM 1677 C CA . VAL A 1 204 ? 32.761 5.699 72.448 1.00 15.52 204 VAL A CA 1
ATOM 1678 C C . VAL A 1 204 ? 32.342 6.923 73.258 1.00 14.38 204 VAL A C 1
ATOM 1679 O O . VAL A 1 204 ? 32.942 8.005 73.147 1.00 13.72 204 VAL A O 1
ATOM 1683 N N . CYS A 1 205 ? 31.285 6.751 74.048 1.00 15.81 205 CYS A N 1
ATOM 1684 C CA . CYS A 1 205 ? 30.796 7.805 74.923 1.00 15.37 205 CYS A CA 1
ATOM 1685 C C . CYS A 1 205 ? 30.863 7.219 76.336 1.00 16.31 205 CYS A C 1
ATOM 1686 O O . CYS A 1 205 ? 30.178 6.217 76.632 1.00 16.45 205 CYS A O 1
ATOM 1689 N N . ALA A 1 206 ? 31.694 7.835 77.191 1.00 15.87 206 ALA A N 1
ATOM 1690 C CA . ALA A 1 206 ? 31.890 7.391 78.575 1.00 13.43 206 ALA A CA 1
ATOM 1691 C C . ALA A 1 206 ? 31.634 8.506 79.600 1.00 15.11 206 ALA A C 1
ATOM 1692 O O . ALA A 1 206 ? 31.596 9.691 79.254 1.00 14.65 206 ALA A O 1
ATOM 1694 N N . ALA A 1 207 ? 31.467 8.109 80.862 1.00 16.62 207 ALA A N 1
ATOM 1695 C CA . ALA A 1 207 ? 31.200 9.053 81.946 1.00 17.45 207 ALA A CA 1
ATOM 1696 C C . ALA A 1 207 ? 32.446 9.771 82.433 1.00 17.36 207 ALA A C 1
ATOM 1697 O O . ALA A 1 207 ? 32.348 10.665 83.263 1.00 17.41 207 ALA A O 1
ATOM 1699 N N . HIS A 1 208 ? 33.610 9.368 81.944 1.00 18.40 208 HIS A N 1
ATOM 1700 C CA . HIS A 1 208 ? 34.872 9.980 82.350 1.00 19.65 208 HIS A CA 1
ATOM 1701 C C . HIS A 1 208 ? 35.786 10.024 81.132 1.00 20.96 208 HIS A C 1
ATOM 1702 O O . HIS A 1 208 ? 35.688 9.181 80.251 1.00 21.48 208 HIS A O 1
ATOM 1709 N N . PRO A 1 209 ? 36.689 11.007 81.072 1.00 21.88 209 PRO A N 1
ATOM 1710 C CA . PRO A 1 209 ? 37.615 11.168 79.948 1.00 23.82 209 PRO A CA 1
ATOM 1711 C C . PRO A 1 209 ? 38.858 10.278 79.854 1.00 26.20 209 PRO A C 1
ATOM 1712 O O . PRO A 1 209 ? 39.769 10.596 79.081 1.00 30.19 209 PRO A O 1
ATOM 1716 N N . ASP A 1 210 ? 38.877 9.167 80.600 1.00 25.67 210 ASP A N 1
ATOM 1717 C CA . ASP A 1 210 ? 40.010 8.230 80.633 1.00 24.41 210 ASP A CA 1
ATOM 1718 C C . ASP A 1 210 ? 39.884 7.107 79.630 1.00 21.73 210 ASP A C 1
ATOM 1719 O O . ASP A 1 210 ? 39.687 5.947 79.992 1.00 22.19 210 ASP A O 1
ATOM 1724 N N . PHE A 1 211 ? 40.040 7.439 78.366 1.00 19.57 211 PHE A N 1
ATOM 1725 C CA . PHE A 1 211 ? 39.883 6.438 77.340 1.00 19.75 211 PHE A CA 1
ATOM 1726 C C . PHE A 1 211 ? 41.147 5.683 77.036 1.00 21.68 211 PHE A C 1
ATOM 1727 O O . PHE A 1 211 ? 42.236 6.255 77.034 1.00 22.65 211 PHE A O 1
ATOM 1735 N N . PRO A 1 212 ? 41.026 4.373 76.796 1.00 23.07 212 PRO A N 1
ATOM 1736 C CA . PRO A 1 212 ? 42.221 3.599 76.468 1.00 25.53 212 PRO A CA 1
ATOM 1737 C C . PRO A 1 212 ? 42.780 4.081 75.120 1.00 26.30 212 PRO A C 1
ATOM 1738 O O . PRO A 1 212 ? 42.036 4.497 74.220 1.00 25.22 212 PRO A O 1
ATOM 1742 N N . GLU A 1 213 ? 44.093 4.027 74.992 1.00 29.50 213 GLU A N 1
ATOM 1743 C CA . GLU A 1 213 ? 44.755 4.439 73.771 1.00 32.78 213 GLU A CA 1
ATOM 1744 C C . GLU A 1 213 ? 44.378 3.483 72.643 1.00 33.36 213 GLU A C 1
ATOM 1745 O O . GLU A 1 213 ? 44.075 3.915 71.521 1.00 31.25 213 GLU A O 1
ATOM 1751 N N . ASP A 1 214 ? 44.391 2.181 72.952 1.00 34.63 214 ASP A N 1
ATOM 1752 C CA . ASP A 1 214 ? 44.055 1.149 71.974 1.00 34.89 214 ASP A CA 1
ATOM 1753 C C . ASP A 1 214 ? 42.960 0.173 72.354 1.00 31.02 214 ASP A C 1
ATOM 1754 O O . ASP A 1 214 ? 42.617 0.000 73.515 1.00 29.65 214 ASP A O 1
ATOM 1759 N N . ILE A 1 215 ? 42.434 -0.478 71.327 1.00 29.68 215 ILE A N 1
ATOM 1760 C CA . ILE A 1 215 ? 41.398 -1.481 71.470 1.00 27.80 215 ILE A CA 1
ATOM 1761 C C . ILE A 1 215 ? 42.117 -2.827 71.515 1.00 25.78 215 ILE A C 1
ATOM 1762 O O . ILE A 1 215 ? 43.111 -3.027 70.828 1.00 25.77 215 ILE A O 1
ATOM 1767 N N . THR A 1 216 ? 41.631 -3.742 72.342 1.00 24.98 216 THR A N 1
ATOM 1768 C CA . THR A 1 216 ? 42.245 -5.050 72.452 1.00 22.77 216 THR A CA 1
ATOM 1769 C C . THR A 1 216 ? 41.535 -5.983 71.498 1.00 22.53 216 THR A C 1
ATOM 1770 O O . THR A 1 216 ? 40.330 -6.192 71.629 1.00 21.51 216 THR A O 1
ATOM 1774 N N . MET A 1 217 ? 42.266 -6.546 70.538 1.00 21.81 217 MET A N 1
ATOM 1775 C CA . MET A 1 217 ? 41.655 -7.466 69.566 1.00 21.03 217 MET A CA 1
ATOM 1776 C C . MET A 1 217 ? 41.512 -8.877 70.121 1.00 21.36 217 MET A C 1
ATOM 1777 O O . MET A 1 217 ? 42.409 -9.385 70.799 1.00 21.19 217 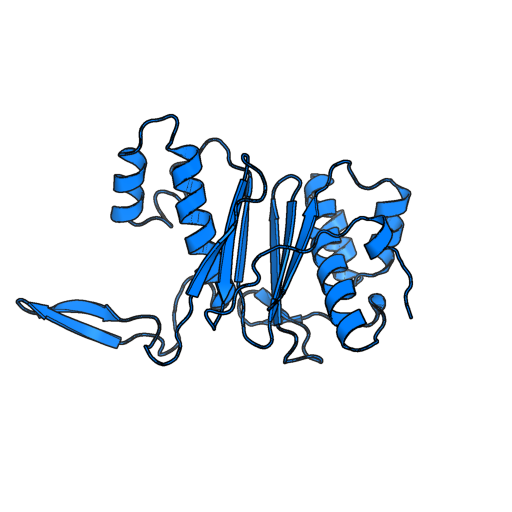MET A O 1
ATOM 1782 N N . VAL A 1 218 ? 40.379 -9.506 69.825 1.00 21.05 218 VAL A N 1
ATOM 1783 C CA . VAL A 1 218 ? 40.092 -10.851 70.294 1.00 20.56 218 VAL A CA 1
ATOM 1784 C C . VAL A 1 218 ? 39.773 -11.712 69.081 1.00 21.04 218 VAL A C 1
ATOM 1785 O O . VAL A 1 218 ? 39.089 -11.259 68.165 1.00 21.08 218 VAL A O 1
ATOM 1789 N N . SER A 1 219 ? 40.268 -12.947 69.078 1.00 20.64 219 SER A N 1
ATOM 1790 C CA . SER A 1 219 ? 40.037 -13.876 67.976 1.00 20.12 219 SER A CA 1
ATOM 1791 C C . SER A 1 219 ? 38.966 -14.865 68.370 1.00 21.38 219 SER A C 1
ATOM 1792 O O . SER A 1 219 ? 38.610 -14.941 69.535 1.00 20.57 219 SER A O 1
ATOM 1795 N N . TYR A 1 220 ? 38.458 -15.627 67.405 1.00 22.95 220 TYR A N 1
ATOM 1796 C CA . TYR A 1 220 ? 37.430 -16.629 67.676 1.00 24.20 220 TYR A CA 1
ATOM 1797 C C . TYR A 1 220 ? 38.006 -17.670 68.625 1.00 26.22 220 TYR A C 1
ATOM 1798 O O . TYR A 1 220 ? 37.315 -18.222 69.491 1.00 27.13 220 TYR A O 1
ATOM 1807 N N . GLU A 1 221 ? 39.289 -17.933 68.423 1.00 27.64 221 GLU A N 1
ATOM 1808 C CA . GLU A 1 221 ? 40.059 -18.901 69.184 1.00 29.33 221 GLU A CA 1
ATOM 1809 C C . GLU A 1 221 ? 40.193 -18.538 70.670 1.00 29.76 221 GLU A C 1
ATOM 1810 O O . GLU A 1 221 ? 40.153 -19.418 71.528 1.00 29.86 221 GLU A O 1
ATOM 1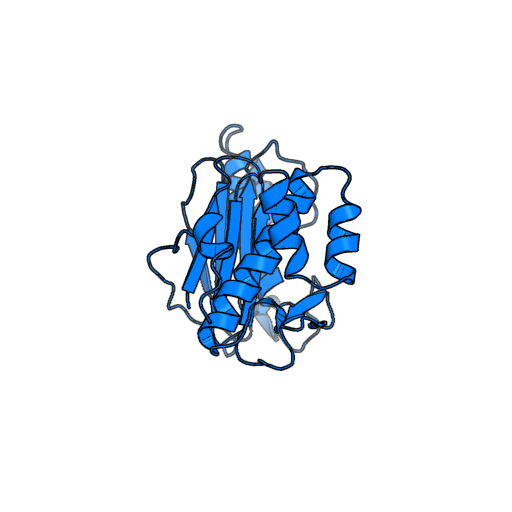816 N N . GLU A 1 222 ? 40.346 -17.246 70.973 1.00 31.06 222 GLU A N 1
ATOM 1817 C CA . GLU A 1 222 ? 40.427 -16.761 72.358 1.00 30.49 222 GLU A CA 1
ATOM 1818 C C . GLU A 1 222 ? 39.062 -16.787 73.035 1.00 30.47 222 GLU A C 1
ATOM 1819 O O . GLU A 1 222 ? 38.975 -16.993 74.240 1.00 30.84 222 GLU A O 1
ATOM 1825 N N . LEU A 1 223 ? 38.000 -16.546 72.268 1.00 29.24 223 LEU A N 1
ATOM 1826 C CA . LEU A 1 223 ? 36.638 -16.551 72.802 1.00 29.40 223 LEU A CA 1
ATOM 1827 C C . LEU A 1 223 ? 36.138 -17.966 73.077 1.00 31.91 223 LEU A C 1
ATOM 1828 O O . LEU A 1 223 ? 35.288 -18.185 73.948 1.00 33.30 223 LEU A O 1
ATOM 1833 N N . LEU A 1 224 ? 36.664 -18.932 72.336 1.00 32.99 224 LEU A N 1
ATOM 1834 C CA . LEU A 1 224 ? 36.243 -20.316 72.511 1.00 35.96 224 LEU A CA 1
ATOM 1835 C C . LEU A 1 224 ? 36.971 -20.966 73.684 1.00 38.45 224 LEU A C 1
ATOM 1836 O O . LEU A 1 224 ? 36.550 -21.989 74.211 1.00 39.01 224 LEU A O 1
ATOM 1841 N N . ARG A 1 225 ? 38.064 -20.351 74.099 1.00 42.98 225 ARG A N 1
ATOM 1842 C CA . ARG A 1 225 ? 38.844 -20.884 75.197 1.00 48.62 225 ARG A CA 1
ATOM 1843 C C . ARG A 1 225 ? 37.991 -21.122 76.424 1.00 51.89 225 ARG A C 1
ATOM 1844 O O . ARG A 1 225 ? 37.049 -20.376 76.687 1.00 52.99 225 ARG A O 1
ATOM 1852 N N . ALA A 1 226 ? 38.334 -22.169 77.170 1.00 55.39 226 ALA A N 1
ATOM 1853 C CA . ALA A 1 226 ? 37.628 -22.511 78.392 1.00 58.93 226 ALA A CA 1
ATOM 1854 C C . ALA A 1 226 ? 38.031 -21.538 79.505 1.00 61.85 226 ALA A C 1
ATOM 1855 O O . ALA A 1 226 ? 37.176 -20.841 80.055 1.00 63.82 226 ALA A O 1
ATOM 1857 N N . ALA A 1 227 ? 39.322 -21.477 79.831 1.00 63.82 227 ALA A N 1
ATOM 1858 C CA . ALA A 1 227 ? 39.803 -20.573 80.883 1.00 67.06 227 ALA A CA 1
ATOM 1859 C C . ALA A 1 227 ? 38.853 -20.539 82.094 1.00 69.77 227 ALA A C 1
ATOM 1860 O O . ALA A 1 227 ? 38.001 -19.653 82.191 1.00 69.83 227 ALA A O 1
ATOM 1862 N N . ALA A 1 228 ? 39.022 -21.494 83.015 1.00 73.38 228 ALA A N 1
ATOM 1863 C CA . ALA A 1 228 ? 38.184 -21.628 84.223 1.00 75.86 228 ALA A CA 1
ATOM 1864 C C . ALA A 1 228 ? 38.120 -20.411 85.163 1.00 78.12 228 ALA A C 1
ATOM 1865 O O . ALA A 1 228 ? 39.059 -20.223 85.980 1.00 79.65 228 ALA A O 1
#

Solvent-accessible surface area: 13010 Å² total; per-residue (Å²): 54,56,1,33,0,1,73,5,96,96,83,13,36,143,98,22,39,114,108,0,24,84,24,10,37,81,131,50,56,81,105,5,144,192,70,200,95,113,38,49,13,18,36,13,0,0,2,12,0,1,2,4,22,6,0,4,119,78,64,147,61,70,22,56,74,4,155,66,49,85,85,151,115,40,25,61,37,5,74,123,25,95,94,6,52,10,7,35,6,71,20,19,110,15,0,0,0,0,3,13,78,78,64,0,0,0,4,2,25,90,25,97,120,50,71,89,120,58,0,115,168,51,8,47,160,92,41,38,55,65,2,99,78,66,90,162,105,89,28,35,59,41,8,9,64,27,17,1,41,60,44,0,42,29,49,12,45,17,48,28,95,69,63,83,113,131,18,108,44,91,108,119,105,148,144,41,131,85,38,89,59,64,44,60,77,162,72,59,30,83,76,74,56,18,151,37,30,131,28,16,42,4,0,0,0,0,24,37,82,92,38,29,161,106,32,72,96,22,34,5,94,72,1,24,150,90,82,128

Sequence (228 aa):
MKIYGIYMDRPLSQEENERFMTFISPEKREKCRRFYHKEDAHRTLLGDVLVRSVISRQYQLDKSDIRFSTQEYGKPCIPDLPDAHFNISHSGRWVIGAFDSQPIGIDIEKTKPISLEIAKRFFSKTEYSDLLAKDKDEQTDYFYHLWSMKESFIKQEGKGLSLPLDSFSVRLHQDGQVSIELPDSHSPCYIKTYEVDPGYKMAVCAAHPDFPEDITMVSYEELLRAAA